Protein AF-A0A521FY68-F1 (afdb_monomer)

Radius of gyration: 23.71 Å; Cα contacts (8 Å, |Δi|>4): 122; chains: 1; bounding box: 58×43×62 Å

Structure (mmCIF, N/CA/C/O backbone):
data_AF-A0A521FY68-F1
#
_entry.id   AF-A0A521FY68-F1
#
loop_
_atom_site.group_PDB
_atom_site.id
_atom_site.type_symbol
_atom_site.label_atom_id
_atom_site.label_alt_id
_atom_site.label_comp_id
_atom_site.label_asym_id
_atom_site.label_entity_id
_atom_site.label_seq_id
_atom_site.pdbx_PDB_ins_code
_atom_site.Cartn_x
_atom_site.Cartn_y
_atom_site.Cartn_z
_atom_site.occupancy
_atom_site.B_iso_or_equiv
_atom_site.auth_seq_id
_atom_site.auth_comp_id
_atom_site.auth_asym_id
_atom_site.auth_atom_id
_atom_site.pdbx_PDB_model_num
ATOM 1 N N . MET A 1 1 ? -9.833 24.407 33.892 1.00 49.03 1 MET A N 1
ATOM 2 C CA . MET A 1 1 ? -9.378 23.006 34.074 1.00 49.03 1 MET A CA 1
ATOM 3 C C . MET A 1 1 ? -9.554 22.110 32.833 1.00 49.03 1 MET A C 1
ATOM 5 O O . MET A 1 1 ? -8.810 21.149 32.720 1.00 49.03 1 MET A O 1
ATOM 9 N N . LYS A 1 2 ? -10.430 22.441 31.860 1.00 51.69 2 LYS A N 1
ATOM 10 C CA . LYS A 1 2 ? -10.545 21.741 30.553 1.00 51.69 2 LYS A CA 1
ATOM 11 C C . LYS A 1 2 ? -9.332 21.910 29.612 1.00 51.69 2 LYS A C 1
ATOM 13 O O . LYS A 1 2 ? -9.092 21.062 28.770 1.00 51.69 2 LYS A O 1
ATOM 18 N N . ILE A 1 3 ? -8.538 22.972 29.765 1.00 47.75 3 ILE A N 1
ATOM 19 C CA . ILE A 1 3 ? -7.373 23.240 28.894 1.00 47.75 3 ILE A CA 1
ATOM 20 C C . ILE A 1 3 ? -6.170 22.344 29.252 1.00 47.75 3 ILE A C 1
ATOM 22 O O . ILE A 1 3 ? -5.464 21.882 28.362 1.00 47.75 3 ILE A O 1
ATOM 26 N N . LEU A 1 4 ? -5.983 21.996 30.534 1.00 41.75 4 LEU A N 1
ATOM 27 C CA . LEU A 1 4 ? -4.925 21.061 30.950 1.00 41.75 4 LEU A CA 1
ATOM 28 C C . LEU A 1 4 ? -5.237 19.601 30.569 1.00 41.75 4 LEU A C 1
ATOM 30 O O . LEU A 1 4 ? -4.317 18.831 30.298 1.00 41.75 4 LEU A O 1
ATOM 34 N N . SER A 1 5 ? -6.518 19.214 30.506 1.00 53.34 5 SER A N 1
ATOM 35 C CA . SER A 1 5 ? -6.921 17.899 29.986 1.00 53.34 5 SER A CA 1
ATOM 36 C C . SER A 1 5 ? -6.844 17.821 28.456 1.00 53.34 5 SER A C 1
ATOM 38 O O . SER A 1 5 ? -6.583 16.741 27.927 1.00 53.34 5 SER A O 1
ATOM 40 N N . LEU A 1 6 ? -6.972 18.951 27.748 1.00 46.88 6 LEU A N 1
ATOM 41 C CA . LEU A 1 6 ? -6.691 19.046 26.311 1.00 46.88 6 LEU A CA 1
ATOM 42 C C . LEU A 1 6 ? -5.185 18.938 26.020 1.00 46.88 6 LEU A C 1
ATOM 44 O O . LEU A 1 6 ? -4.803 18.137 25.176 1.00 46.88 6 LEU A O 1
ATOM 48 N N . LEU A 1 7 ? -4.319 19.591 26.803 1.00 44.06 7 LEU A N 1
ATOM 49 C CA . LEU A 1 7 ? -2.855 19.481 26.664 1.00 44.06 7 LEU A CA 1
ATOM 50 C C . LEU A 1 7 ? -2.298 18.079 26.980 1.00 44.06 7 LEU A C 1
ATOM 52 O O . LEU A 1 7 ? -1.320 17.646 26.374 1.00 44.06 7 LEU A O 1
ATOM 56 N N . ARG A 1 8 ? -2.939 17.302 27.867 1.00 52.91 8 ARG A N 1
ATOM 57 C CA . ARG A 1 8 ? -2.565 15.886 28.072 1.00 52.91 8 ARG A CA 1
ATOM 58 C C . ARG A 1 8 ? -2.947 14.996 26.878 1.00 52.91 8 ARG A C 1
ATOM 60 O O . ARG A 1 8 ? -2.269 14.002 26.624 1.00 52.91 8 ARG A O 1
ATOM 67 N N . LYS A 1 9 ? -3.976 15.386 26.116 1.00 53.97 9 LYS A N 1
ATOM 68 C CA . LYS A 1 9 ? -4.355 14.804 24.815 1.00 53.97 9 LYS A CA 1
ATOM 69 C C . LYS A 1 9 ? -3.361 15.212 23.708 1.00 53.97 9 LYS A C 1
ATOM 71 O O . LYS A 1 9 ? -3.112 14.430 22.789 1.00 53.97 9 LYS A O 1
ATOM 76 N N . GLU A 1 10 ? -2.717 16.378 23.833 1.00 55.66 10 GLU A N 1
ATOM 77 C CA . GLU A 1 10 ? -1.723 16.876 22.868 1.00 55.66 10 GLU A CA 1
ATOM 78 C C . GLU A 1 10 ? -0.402 16.100 22.859 1.00 55.66 10 GLU A C 1
ATOM 80 O O . GLU A 1 10 ? 0.229 16.013 21.813 1.00 55.66 10 GLU A O 1
ATOM 85 N N . GLY A 1 11 ? 0.010 15.451 23.952 1.00 55.66 11 GLY A N 1
ATOM 86 C CA . GLY A 1 11 ? 1.252 14.659 23.967 1.00 55.66 11 GLY A CA 1
ATOM 87 C C . GLY A 1 11 ? 1.218 13.408 23.071 1.00 55.66 11 GLY A C 1
ATOM 88 O O . GLY A 1 11 ? 2.231 13.038 22.479 1.00 55.66 11 GLY A O 1
ATOM 89 N N . LEU A 1 12 ? 0.049 12.768 22.941 1.00 60.41 12 LEU A N 1
ATOM 90 C CA . LEU A 1 12 ? -0.153 11.620 22.046 1.00 60.41 12 LEU A CA 1
ATOM 91 C C . LEU A 1 12 ? -0.482 12.084 20.618 1.00 60.41 12 LEU A C 1
ATOM 93 O O . LEU A 1 12 ? 0.042 11.525 19.655 1.00 60.41 12 LEU A O 1
ATOM 97 N N . SER A 1 13 ? -1.287 13.146 20.495 1.00 68.56 13 SER A N 1
ATOM 98 C CA . SER A 1 13 ? -1.638 13.760 19.210 1.00 68.56 13 SER A CA 1
ATOM 99 C C . SER A 1 13 ? -0.418 14.352 18.495 1.00 68.56 13 SER A C 1
ATOM 101 O O . SER A 1 13 ? -0.251 14.139 17.303 1.00 68.56 13 SER A O 1
ATOM 103 N N . SER A 1 14 ? 0.496 15.015 19.212 1.00 71.50 14 SER A N 1
ATOM 104 C CA . SER A 1 14 ? 1.706 15.623 18.633 1.00 71.50 14 SER A CA 1
ATOM 105 C C . SER A 1 14 ? 2.682 14.587 18.086 1.00 71.50 14 SER A C 1
ATOM 107 O O . SER A 1 14 ? 3.151 14.728 16.964 1.00 71.50 14 SER A O 1
ATOM 109 N N . ARG A 1 15 ? 2.954 13.502 18.821 1.00 77.94 15 ARG A N 1
ATOM 110 C CA . ARG A 1 15 ? 3.816 12.409 18.334 1.00 77.94 15 ARG A CA 1
ATOM 111 C C . ARG A 1 15 ? 3.232 11.732 17.098 1.00 77.94 15 ARG A C 1
ATOM 113 O O . ARG A 1 15 ? 3.966 11.418 16.169 1.00 77.94 15 ARG A O 1
ATOM 120 N N . PHE A 1 16 ? 1.917 11.539 17.073 1.00 76.31 16 PHE A N 1
ATOM 121 C CA . PHE A 1 16 ? 1.225 10.985 15.916 1.00 76.31 16 PHE A CA 1
ATOM 122 C C . PHE A 1 16 ? 1.241 11.938 14.719 1.00 76.31 16 PHE A C 1
ATOM 124 O O . PHE A 1 16 ? 1.565 11.522 13.611 1.00 76.31 16 PHE A O 1
ATOM 131 N N . LEU A 1 17 ? 0.938 13.217 14.949 1.00 80.00 17 LEU A N 1
ATOM 132 C CA . LEU A 1 17 ? 1.005 14.266 13.939 1.00 80.00 17 LEU A CA 1
ATOM 133 C C . LEU A 1 17 ? 2.410 14.322 13.332 1.00 80.00 17 LEU A C 1
ATOM 135 O O . LEU A 1 17 ? 2.538 14.371 12.117 1.00 80.00 17 LEU A O 1
ATOM 139 N N . LEU A 1 18 ? 3.456 14.230 14.159 1.00 84.75 18 LEU A N 1
ATOM 140 C CA . LEU A 1 18 ? 4.840 14.155 13.697 1.00 84.75 18 LEU A CA 1
ATOM 141 C C . LEU A 1 18 ? 5.089 12.921 12.822 1.00 84.75 18 LEU A C 1
ATOM 143 O O . LEU A 1 18 ? 5.688 13.058 11.764 1.00 84.75 18 LEU A O 1
ATOM 147 N N . ILE A 1 19 ? 4.604 11.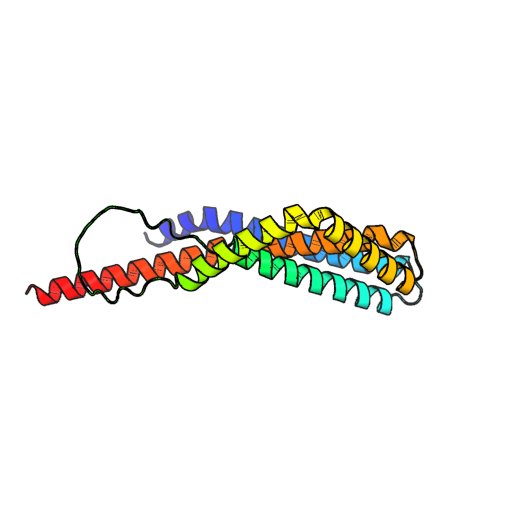736 13.207 1.00 87.12 19 ILE A N 1
ATOM 148 C CA . ILE A 1 19 ? 4.741 10.517 12.388 1.00 87.12 19 ILE A CA 1
ATOM 149 C C . ILE A 1 19 ? 4.011 10.673 11.047 1.00 87.12 19 ILE A C 1
ATOM 151 O O . ILE A 1 19 ? 4.575 10.341 10.007 1.00 87.12 19 ILE A O 1
ATOM 155 N N . LEU A 1 20 ? 2.788 11.207 11.051 1.00 85.50 20 LEU A N 1
ATOM 156 C CA . LEU 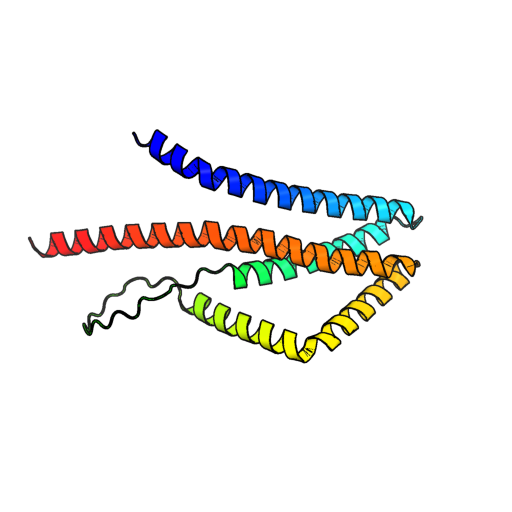A 1 20 ? 2.011 11.445 9.835 1.00 85.50 20 LEU A CA 1
ATOM 157 C C . LEU A 1 20 ? 2.707 12.465 8.924 1.00 85.50 20 LEU A C 1
ATOM 159 O O . LEU A 1 20 ? 2.837 12.227 7.728 1.00 85.50 20 LEU A O 1
ATOM 163 N N . ILE A 1 21 ? 3.214 13.562 9.493 1.00 87.50 21 ILE A N 1
ATOM 164 C CA . ILE A 1 21 ? 4.002 14.566 8.773 1.00 87.50 21 ILE A CA 1
ATOM 165 C C . ILE A 1 21 ? 5.263 13.924 8.183 1.00 87.50 21 ILE A C 1
ATOM 167 O O . ILE A 1 21 ? 5.536 14.123 7.005 1.00 87.50 21 ILE A O 1
ATOM 171 N N . CYS A 1 22 ? 5.997 13.106 8.942 1.00 89.19 22 CYS A N 1
ATOM 172 C CA . CYS A 1 22 ? 7.166 12.382 8.440 1.00 89.19 22 CYS A CA 1
ATOM 173 C C . CYS A 1 22 ? 6.816 11.435 7.281 1.00 89.19 22 CYS A C 1
ATOM 175 O O . CYS A 1 22 ? 7.561 11.380 6.305 1.00 89.19 22 CYS A O 1
ATOM 177 N N . LEU A 1 23 ? 5.685 10.722 7.344 1.00 90.19 23 LEU A N 1
ATOM 178 C CA . LEU A 1 23 ? 5.224 9.855 6.252 1.00 90.19 23 LEU A CA 1
ATOM 179 C C . LEU A 1 23 ? 4.847 10.655 5.002 1.00 90.19 23 LEU A C 1
ATOM 181 O O . LEU A 1 23 ? 5.215 10.270 3.893 1.00 90.19 23 LEU A O 1
ATOM 185 N N . VAL A 1 24 ? 4.169 11.791 5.172 1.00 88.12 24 VAL A N 1
ATOM 186 C CA . VAL A 1 24 ? 3.828 12.697 4.068 1.00 88.12 24 VAL A CA 1
ATOM 187 C C . VAL A 1 24 ? 5.096 13.284 3.444 1.00 88.12 24 VAL A C 1
ATOM 189 O O . VAL A 1 24 ? 5.237 13.271 2.224 1.00 88.12 24 VAL A O 1
ATOM 192 N N . ILE A 1 25 ? 6.061 13.724 4.256 1.00 91.00 25 ILE A N 1
ATOM 193 C CA . ILE A 1 25 ? 7.372 14.191 3.780 1.00 91.00 25 ILE A CA 1
ATOM 194 C C . ILE A 1 25 ? 8.091 13.076 3.013 1.00 91.00 25 ILE A C 1
ATOM 196 O O . ILE A 1 25 ? 8.604 13.326 1.926 1.00 91.00 25 ILE A O 1
ATOM 200 N N . SER A 1 26 ? 8.089 11.842 3.527 1.00 91.50 26 SER A N 1
ATOM 201 C CA . SER A 1 26 ? 8.677 10.690 2.833 1.00 91.50 26 SER A CA 1
ATOM 202 C C . SER A 1 26 ? 8.028 10.455 1.467 1.00 91.50 26 SER A C 1
ATOM 204 O O . SER A 1 26 ? 8.732 10.176 0.502 1.00 91.50 26 SER A O 1
ATOM 206 N N . LEU A 1 27 ? 6.707 10.614 1.359 1.00 91.81 27 LEU A N 1
ATOM 207 C CA . LEU A 1 27 ? 5.977 10.516 0.095 1.00 91.81 27 LEU A CA 1
ATOM 208 C C . LEU A 1 27 ? 6.398 11.613 -0.895 1.00 91.81 27 LEU A C 1
ATOM 210 O O . LEU A 1 27 ? 6.656 11.311 -2.061 1.00 91.81 27 LEU A O 1
ATOM 214 N N . PHE A 1 28 ? 6.547 12.861 -0.441 1.00 91.94 28 PHE A N 1
ATOM 215 C CA . PHE A 1 28 ? 7.076 13.943 -1.281 1.00 91.94 28 PHE A CA 1
ATOM 216 C C . PHE A 1 28 ? 8.513 13.669 -1.739 1.00 91.94 28 PHE A C 1
ATOM 218 O O . PHE A 1 28 ? 8.831 13.887 -2.907 1.00 91.94 28 PHE A O 1
ATOM 225 N N . ILE A 1 29 ? 9.368 13.137 -0.860 1.00 93.50 29 ILE A N 1
ATOM 226 C CA . ILE A 1 29 ? 10.742 12.750 -1.206 1.00 93.50 29 ILE A CA 1
ATOM 227 C C . ILE A 1 29 ? 10.739 11.670 -2.297 1.00 93.50 29 ILE A C 1
ATOM 229 O O . ILE A 1 29 ? 11.472 11.799 -3.275 1.00 93.50 29 ILE A O 1
ATOM 233 N N . CYS A 1 30 ? 9.889 10.646 -2.186 1.00 91.31 30 CYS A N 1
ATOM 234 C CA . CYS A 1 30 ? 9.760 9.608 -3.211 1.00 91.31 30 CYS A CA 1
ATOM 235 C C . CYS A 1 30 ? 9.317 10.179 -4.569 1.00 91.31 30 CYS A C 1
ATOM 237 O O . CYS A 1 30 ? 9.894 9.818 -5.595 1.00 91.31 30 CYS A O 1
ATOM 239 N N . PHE A 1 31 ? 8.358 11.113 -4.594 1.00 90.50 31 PHE A N 1
ATOM 240 C CA . PHE A 1 31 ? 7.972 11.799 -5.834 1.00 90.50 31 PHE A CA 1
ATOM 241 C C . PHE A 1 31 ? 9.104 12.653 -6.417 1.00 90.50 31 PHE A C 1
ATOM 243 O O . PHE A 1 31 ? 9.310 12.641 -7.632 1.00 90.50 31 PHE A O 1
ATOM 250 N N . CYS A 1 32 ? 9.881 13.340 -5.575 1.00 91.56 32 CYS A N 1
ATOM 251 C CA . CYS A 1 32 ? 11.067 14.073 -6.018 1.00 91.56 32 CYS A CA 1
ATOM 252 C C . CYS A 1 32 ? 12.120 13.142 -6.636 1.00 91.56 32 CYS A C 1
ATOM 254 O O . CYS A 1 32 ? 12.689 13.476 -7.672 1.00 91.56 32 CYS A O 1
ATOM 256 N N . ILE A 1 33 ? 12.354 11.962 -6.053 1.00 90.56 33 ILE A N 1
ATOM 257 C CA . ILE A 1 33 ? 13.286 10.965 -6.605 1.00 90.56 33 ILE A CA 1
ATOM 258 C C . ILE A 1 33 ? 12.817 10.492 -7.988 1.00 90.56 33 ILE A C 1
ATOM 260 O O . ILE A 1 33 ? 13.628 10.430 -8.911 1.00 90.56 33 ILE A O 1
ATOM 264 N N . ILE A 1 34 ? 11.517 10.227 -8.166 1.00 89.38 34 ILE A N 1
ATOM 265 C CA . ILE A 1 34 ? 10.940 9.869 -9.474 1.00 89.38 34 ILE A CA 1
ATOM 266 C C . ILE A 1 34 ? 11.146 10.992 -10.497 1.00 89.38 34 ILE A C 1
ATOM 268 O O . ILE A 1 34 ? 11.540 10.724 -11.632 1.00 89.38 34 ILE A O 1
ATOM 272 N N . ALA A 1 35 ? 10.912 12.249 -10.110 1.00 88.50 35 ALA A N 1
ATOM 273 C CA . ALA A 1 35 ? 11.103 13.396 -10.995 1.00 88.50 35 ALA A CA 1
ATOM 274 C C . ALA A 1 35 ? 12.569 13.549 -11.438 1.00 88.50 35 ALA A C 1
ATOM 276 O O . ALA A 1 35 ? 12.840 13.719 -12.627 1.00 88.50 35 ALA A O 1
ATOM 277 N N . LEU A 1 36 ? 13.514 13.421 -10.499 1.00 88.94 36 LEU A N 1
ATOM 278 C CA . LEU A 1 36 ? 14.952 13.458 -10.784 1.00 88.94 36 LEU A CA 1
ATOM 279 C C . LEU A 1 36 ? 15.378 12.310 -11.704 1.00 88.94 36 LEU A C 1
ATOM 281 O O . LEU A 1 36 ? 16.144 12.519 -12.644 1.00 88.94 36 LEU A O 1
ATOM 285 N N . TYR A 1 37 ? 14.857 11.107 -11.464 1.00 87.06 37 TYR A N 1
ATOM 286 C CA . TYR A 1 37 ? 15.134 9.950 -12.305 1.00 87.06 37 TYR A CA 1
ATOM 287 C C . TYR A 1 37 ? 14.621 10.144 -13.735 1.00 87.06 37 TYR A C 1
ATOM 289 O O . TYR A 1 37 ? 15.350 9.900 -14.697 1.00 87.06 37 TYR A O 1
ATOM 297 N N . SER A 1 38 ? 13.396 10.656 -13.873 1.00 86.50 38 SER A N 1
ATOM 298 C CA . SER A 1 38 ? 12.781 10.932 -15.172 1.00 86.50 38 SER A CA 1
ATOM 299 C C . SER A 1 38 ? 13.580 11.941 -16.001 1.00 86.50 38 SER A C 1
ATOM 301 O O . SER A 1 38 ? 13.700 11.798 -17.217 1.00 86.50 38 SER A O 1
ATOM 303 N N . TYR A 1 39 ? 14.164 12.942 -15.339 1.00 86.25 39 TYR A N 1
ATOM 304 C CA . TYR A 1 39 ? 15.045 13.917 -15.980 1.00 86.25 39 TYR A CA 1
ATOM 305 C C . TYR A 1 39 ? 16.388 13.310 -16.421 1.00 86.25 39 TYR A C 1
ATOM 307 O O . TYR A 1 39 ? 16.957 13.730 -17.422 1.00 86.25 39 TYR A O 1
ATOM 315 N N . SER A 1 40 ? 16.892 12.311 -15.691 1.00 84.00 40 SER A N 1
ATOM 316 C CA . SER A 1 40 ? 18.195 11.687 -15.953 1.00 84.00 40 SER A CA 1
ATOM 317 C C . SER A 1 40 ? 18.180 10.708 -17.136 1.00 84.00 40 SER A C 1
ATOM 319 O O . SER A 1 40 ? 19.169 10.589 -17.855 1.00 84.00 40 SER A O 1
ATOM 321 N N . VAL A 1 41 ? 17.075 9.982 -17.342 1.00 78.25 41 VAL A N 1
ATOM 322 C CA . VAL A 1 41 ? 17.057 8.810 -18.240 1.00 78.25 41 VAL A CA 1
ATOM 323 C C . VAL A 1 41 ? 16.706 9.107 -19.695 1.00 78.25 41 VAL A C 1
ATOM 325 O O . VAL A 1 41 ? 17.178 8.389 -20.573 1.00 78.25 41 VAL A O 1
ATOM 328 N N . SER A 1 42 ? 15.876 10.109 -19.994 1.00 66.25 42 SER A N 1
ATOM 329 C CA . SER A 1 42 ? 15.334 10.255 -21.353 1.00 66.25 42 SER A CA 1
ATOM 330 C C . SER A 1 42 ? 15.100 11.703 -21.768 1.00 66.25 42 SER A C 1
ATOM 332 O O . SER A 1 42 ? 14.692 12.531 -20.956 1.00 66.25 42 SER A O 1
ATOM 334 N N . ASN A 1 43 ? 15.249 11.968 -23.074 1.00 70.06 43 ASN A N 1
ATOM 335 C CA . ASN A 1 43 ? 14.796 13.202 -23.731 1.00 70.06 43 ASN A CA 1
ATOM 336 C C . ASN A 1 43 ? 13.264 13.373 -23.654 1.00 70.06 43 ASN A C 1
ATOM 338 O O . ASN A 1 43 ? 12.767 14.494 -23.710 1.00 7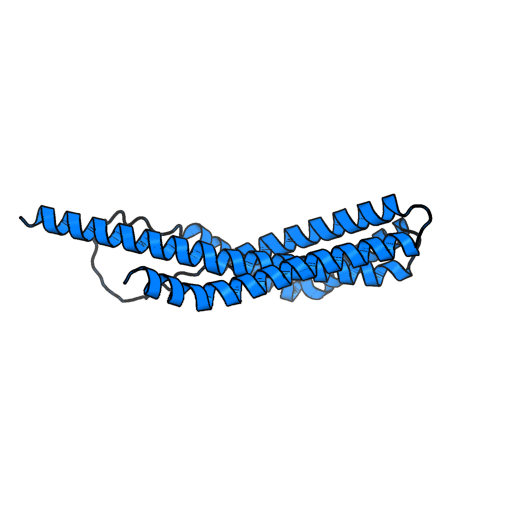0.06 43 ASN A O 1
ATOM 342 N N . ASN A 1 44 ? 12.514 12.277 -23.478 1.00 77.06 44 ASN A N 1
ATOM 343 C CA . ASN A 1 44 ? 11.063 12.278 -23.265 1.00 77.06 44 ASN A CA 1
ATOM 344 C C . ASN A 1 44 ? 10.714 12.258 -21.765 1.00 77.06 44 ASN A C 1
ATOM 346 O O . ASN A 1 44 ? 9.890 11.460 -21.311 1.00 77.06 44 ASN A O 1
ATOM 350 N N . SER A 1 45 ? 11.329 13.149 -20.979 1.00 81.50 45 SER A N 1
ATOM 351 C CA . SER A 1 45 ? 11.218 13.168 -19.509 1.00 81.50 45 SER A CA 1
ATOM 352 C C . SER A 1 45 ? 9.782 13.353 -18.996 1.00 81.50 45 SER A C 1
ATOM 354 O O . SER A 1 45 ? 9.471 12.968 -17.872 1.00 81.50 45 SER A O 1
ATOM 356 N N . CYS A 1 46 ? 8.886 13.934 -19.798 1.00 83.50 46 CYS A N 1
ATOM 357 C CA . CYS A 1 46 ? 7.481 14.110 -19.421 1.00 83.50 46 CYS A CA 1
ATOM 358 C C . CYS A 1 46 ? 6.696 12.788 -19.465 1.00 83.50 46 CYS A C 1
ATOM 360 O O . CYS A 1 46 ? 5.923 12.506 -18.550 1.00 83.50 46 CYS A O 1
ATOM 362 N N . GLY A 1 47 ? 6.938 11.951 -20.482 1.00 85.50 47 GLY A N 1
ATOM 363 C CA . GLY A 1 47 ? 6.264 10.657 -20.628 1.00 85.50 47 GLY A CA 1
ATOM 364 C C . GLY A 1 47 ? 6.669 9.679 -19.529 1.00 85.50 47 GLY A C 1
ATOM 365 O O . GLY A 1 47 ? 5.812 9.121 -18.851 1.00 85.50 47 GLY A O 1
ATOM 366 N N . VAL A 1 48 ? 7.976 9.563 -19.273 1.00 87.38 48 VAL A N 1
ATOM 367 C CA . VAL A 1 48 ? 8.513 8.696 -18.209 1.00 87.38 48 VAL A CA 1
ATOM 368 C C . VAL A 1 48 ? 7.979 9.112 -16.835 1.00 87.38 48 VAL A C 1
ATOM 370 O O . VAL A 1 48 ? 7.571 8.262 -16.042 1.00 87.38 48 VAL A O 1
ATOM 373 N N . PHE A 1 49 ? 7.899 10.420 -16.571 1.00 89.56 49 PHE A N 1
ATOM 374 C CA . PHE A 1 49 ? 7.353 10.937 -15.320 1.00 89.56 49 PHE A CA 1
ATOM 375 C C . PHE A 1 49 ? 5.870 10.588 -15.170 1.00 89.56 49 PHE A C 1
ATOM 377 O O . PHE A 1 49 ? 5.470 10.109 -14.112 1.00 89.56 49 PHE A O 1
ATOM 384 N N . ALA A 1 50 ? 5.065 10.785 -16.219 1.00 90.06 50 ALA A N 1
ATOM 385 C CA . ALA A 1 50 ? 3.640 10.467 -16.196 1.00 90.06 50 ALA A CA 1
ATOM 386 C C . ALA A 1 50 ? 3.393 8.971 -15.940 1.00 90.06 50 ALA A C 1
ATOM 388 O O . ALA A 1 50 ? 2.575 8.626 -15.084 1.00 90.06 50 ALA A O 1
ATOM 389 N N . THR A 1 51 ? 4.145 8.090 -16.607 1.00 90.00 51 THR A N 1
ATOM 390 C CA . THR A 1 51 ? 4.053 6.638 -16.406 1.00 90.00 51 THR A CA 1
ATOM 391 C C . THR A 1 51 ? 4.407 6.254 -14.969 1.00 90.00 51 THR A C 1
ATOM 393 O O . THR A 1 51 ? 3.619 5.587 -14.296 1.00 90.00 51 THR A O 1
ATOM 396 N N . LEU A 1 52 ? 5.545 6.723 -14.444 1.00 91.19 52 LEU A N 1
ATOM 397 C CA . LEU A 1 52 ? 5.961 6.421 -13.069 1.00 91.19 52 LEU A CA 1
ATOM 398 C C . LEU A 1 52 ? 5.005 7.013 -12.027 1.00 91.19 52 LEU A C 1
ATOM 400 O O . LEU A 1 52 ? 4.726 6.368 -11.018 1.00 91.19 52 LEU A O 1
ATOM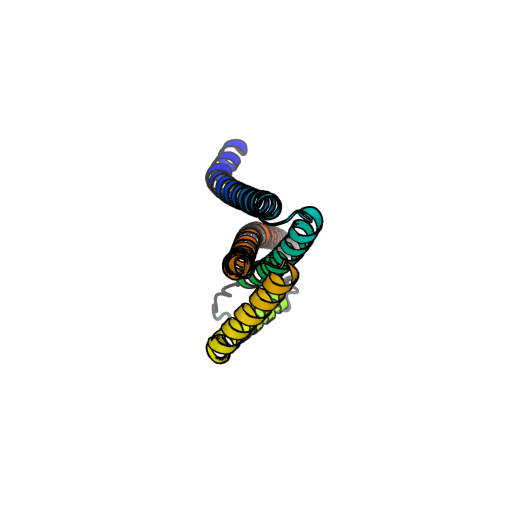 404 N N . PHE A 1 53 ? 4.457 8.203 -12.275 1.00 92.06 53 PHE A N 1
ATOM 405 C CA . PHE A 1 53 ? 3.466 8.831 -11.404 1.00 92.06 53 PHE A CA 1
ATOM 406 C C . PHE A 1 53 ? 2.152 8.038 -11.365 1.00 92.06 53 PHE A C 1
ATOM 408 O O . PHE A 1 53 ? 1.577 7.827 -10.292 1.00 92.06 53 PHE A O 1
ATOM 415 N N . MET A 1 54 ? 1.684 7.547 -12.514 1.00 93.69 54 MET A N 1
ATOM 416 C CA . MET A 1 54 ? 0.482 6.715 -12.602 1.00 93.69 54 MET A CA 1
ATOM 417 C C . MET A 1 54 ? 0.673 5.369 -11.886 1.00 93.69 54 MET A C 1
ATOM 419 O O . MET A 1 54 ? -0.205 4.924 -11.143 1.00 93.69 54 MET A O 1
ATOM 423 N N . VAL A 1 55 ? 1.847 4.749 -12.036 1.00 93.56 55 VAL A N 1
ATOM 424 C CA . VAL A 1 55 ? 2.207 3.505 -11.334 1.00 93.56 55 VAL A CA 1
ATOM 425 C C . VAL A 1 55 ? 2.311 3.734 -9.824 1.00 93.56 55 VAL A C 1
ATOM 427 O O . VAL A 1 55 ? 1.753 2.958 -9.044 1.00 93.56 55 VAL A O 1
ATOM 430 N N . ALA A 1 56 ? 2.969 4.814 -9.397 1.00 94.12 56 ALA A N 1
ATOM 431 C CA . ALA A 1 56 ? 3.116 5.184 -7.991 1.00 94.12 56 ALA A CA 1
ATOM 432 C C . ALA A 1 56 ? 1.762 5.455 -7.322 1.00 94.12 56 ALA A C 1
ATOM 434 O O . ALA A 1 56 ? 1.481 4.914 -6.254 1.00 94.12 56 ALA A O 1
ATOM 435 N N . SER A 1 57 ? 0.891 6.239 -7.963 1.00 93.44 57 SER A N 1
ATOM 436 C CA . SER A 1 57 ? -0.448 6.552 -7.443 1.00 93.44 57 SER A CA 1
ATOM 437 C C . SER A 1 57 ? -1.361 5.325 -7.384 1.00 93.44 57 SER A C 1
ATOM 439 O O . SER A 1 57 ? -2.058 5.135 -6.387 1.00 93.44 57 SER A O 1
ATOM 441 N N . SER A 1 58 ? -1.303 4.443 -8.386 1.00 95.31 58 SER A N 1
ATOM 442 C CA . SER A 1 58 ? -2.039 3.170 -8.373 1.00 95.31 58 SER A CA 1
ATOM 443 C C . SER A 1 58 ? -1.575 2.269 -7.225 1.00 95.31 58 SER A C 1
ATOM 445 O O . SER A 1 58 ? -2.387 1.753 -6.459 1.00 95.31 58 SER A O 1
ATOM 447 N N . SER A 1 59 ? -0.258 2.146 -7.051 1.00 95.88 59 SER A N 1
ATOM 448 C CA . SER A 1 59 ? 0.359 1.372 -5.966 1.00 95.88 59 SER A CA 1
ATOM 449 C C . SER A 1 59 ? 0.003 1.945 -4.588 1.00 95.88 59 SER A C 1
ATOM 451 O O . SER A 1 59 ? -0.332 1.206 -3.662 1.00 95.88 59 SER A O 1
ATOM 453 N N . TYR A 1 60 ? -0.010 3.273 -4.463 1.00 96.25 60 TYR A N 1
ATOM 454 C CA . TYR A 1 60 ? -0.431 3.975 -3.253 1.00 96.25 60 TYR A CA 1
ATOM 455 C C . TYR A 1 60 ? -1.907 3.724 -2.917 1.00 96.25 60 TYR A C 1
ATOM 457 O O . TYR A 1 60 ? -2.245 3.499 -1.755 1.00 96.25 60 TYR A O 1
ATOM 465 N N . ALA A 1 61 ? -2.790 3.701 -3.921 1.00 96.50 61 ALA A N 1
ATOM 466 C CA . ALA A 1 61 ? -4.205 3.393 -3.729 1.00 96.50 61 ALA A CA 1
ATOM 467 C C . ALA A 1 61 ? -4.418 1.962 -3.206 1.00 96.50 61 ALA A C 1
ATOM 469 O O . ALA A 1 61 ? -5.194 1.768 -2.269 1.00 96.50 61 ALA A O 1
ATOM 470 N N . VAL A 1 62 ? -3.682 0.981 -3.742 1.00 95.81 62 VAL A N 1
ATOM 471 C CA . VAL A 1 62 ? -3.681 -0.399 -3.221 1.00 95.81 62 VAL A CA 1
ATOM 472 C C . VAL A 1 62 ? -3.229 -0.420 -1.760 1.00 95.81 62 VAL A C 1
ATOM 474 O O . VAL A 1 62 ? -3.899 -1.015 -0.914 1.00 95.81 62 VAL A O 1
ATOM 477 N N . GLY A 1 63 ? -2.144 0.293 -1.445 1.00 95.50 63 GLY A N 1
ATOM 478 C CA . GLY A 1 63 ? -1.670 0.479 -0.076 1.00 95.50 63 GLY A CA 1
ATOM 479 C C . GLY A 1 63 ? -2.751 1.039 0.850 1.00 95.50 63 GLY A C 1
ATOM 480 O O . GLY A 1 63 ? -2.981 0.479 1.916 1.00 95.50 63 GLY A O 1
ATOM 481 N N . ASN A 1 64 ? -3.468 2.086 0.436 1.00 94.56 64 ASN A N 1
ATOM 482 C CA . ASN A 1 64 ? -4.530 2.698 1.241 1.00 94.56 64 ASN A CA 1
ATOM 483 C C . ASN A 1 64 ? -5.678 1.733 1.538 1.00 94.56 64 ASN A C 1
ATOM 485 O O . ASN A 1 64 ? -6.151 1.690 2.670 1.00 94.56 64 ASN A O 1
ATOM 489 N N . ILE A 1 65 ? -6.115 0.945 0.552 1.00 94.31 65 ILE A N 1
ATOM 490 C CA . ILE A 1 65 ? -7.181 -0.049 0.746 1.00 94.31 65 ILE A CA 1
ATOM 491 C C . ILE A 1 65 ? -6.744 -1.086 1.782 1.00 94.31 65 ILE A C 1
ATOM 493 O O . ILE A 1 65 ? -7.482 -1.368 2.726 1.00 94.31 65 ILE A O 1
ATOM 497 N N . LEU A 1 66 ? -5.524 -1.611 1.653 1.00 93.88 66 LEU A N 1
ATOM 498 C CA . LEU A 1 66 ? -4.973 -2.548 2.629 1.00 93.88 66 LEU A CA 1
ATOM 499 C C . LEU A 1 66 ? -4.844 -1.889 4.010 1.00 93.88 66 LEU A C 1
ATOM 501 O O . LEU A 1 66 ? -5.319 -2.433 5.001 1.00 93.88 66 LEU A O 1
ATOM 505 N N . GLY A 1 67 ? -4.274 -0.688 4.086 1.00 92.06 67 GLY A N 1
ATOM 506 C CA . GLY A 1 67 ? -4.120 0.053 5.337 1.00 92.06 67 GLY A CA 1
ATOM 507 C C . GLY A 1 67 ? -5.458 0.304 6.028 1.00 92.06 67 GLY A C 1
ATOM 508 O O . GLY A 1 67 ? -5.571 0.130 7.239 1.00 92.06 67 GLY A O 1
ATOM 509 N N . PHE A 1 68 ? -6.493 0.635 5.257 1.00 91.25 68 PHE A N 1
ATOM 510 C CA . PHE A 1 68 ? -7.851 0.792 5.757 1.00 91.25 68 PHE A CA 1
ATOM 511 C C . PHE A 1 68 ? -8.380 -0.5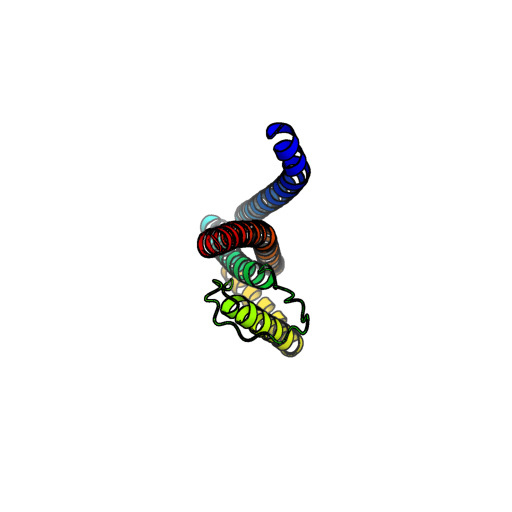09 6.364 1.00 91.25 68 PHE A C 1
ATOM 513 O O . PHE A 1 68 ? -8.790 -0.499 7.521 1.00 91.25 68 PHE A O 1
ATOM 520 N N . LEU A 1 69 ? -8.314 -1.627 5.631 1.00 90.44 69 LEU A N 1
ATOM 521 C CA . LEU A 1 69 ? -8.804 -2.929 6.100 1.00 90.44 69 LEU A CA 1
ATOM 522 C C . LEU A 1 69 ? -8.132 -3.356 7.410 1.00 90.44 69 LEU A C 1
ATOM 524 O O . LEU A 1 69 ? -8.813 -3.665 8.390 1.00 90.44 69 LEU A O 1
ATOM 528 N N . PHE A 1 70 ? -6.800 -3.296 7.454 1.00 88.25 70 PHE A N 1
ATOM 529 C CA . PHE A 1 70 ? -6.020 -3.663 8.639 1.00 88.25 70 PHE A CA 1
ATOM 530 C C . PHE A 1 70 ? -6.158 -2.654 9.790 1.00 88.25 70 PHE A C 1
ATOM 532 O O . PHE A 1 70 ? -5.891 -2.996 10.942 1.00 88.25 70 PHE A O 1
ATOM 539 N N . GLY A 1 71 ? -6.541 -1.411 9.494 1.00 85.44 71 GLY A N 1
ATOM 540 C CA . GLY A 1 71 ? -6.685 -0.337 10.472 1.00 85.44 71 GLY A CA 1
ATOM 541 C C . GLY A 1 71 ? -8.026 -0.327 11.205 1.00 85.44 71 GLY A C 1
ATOM 542 O O . GLY A 1 71 ? -8.136 0.369 12.216 1.00 85.44 71 GLY A O 1
ATOM 543 N N . ILE A 1 72 ? -9.035 -1.064 10.720 1.00 84.50 72 ILE A N 1
ATOM 544 C CA . ILE A 1 72 ? -10.358 -1.119 11.354 1.00 84.50 72 ILE A CA 1
ATOM 545 C C . ILE A 1 72 ? -10.209 -1.680 12.780 1.00 84.50 72 ILE A C 1
ATOM 547 O O . ILE A 1 72 ? -9.686 -2.787 12.955 1.00 84.50 72 ILE A O 1
ATOM 551 N N . PRO A 1 73 ? -10.640 -0.936 13.818 1.00 71.00 73 PRO A N 1
ATOM 552 C CA . PRO A 1 73 ? -10.573 -1.415 15.189 1.00 71.00 73 PRO A CA 1
ATOM 553 C C . PRO A 1 73 ? -11.505 -2.616 15.357 1.00 71.00 73 PRO A C 1
ATOM 555 O O . PRO A 1 73 ? -12.689 -2.533 15.043 1.00 71.00 73 PRO A O 1
ATOM 558 N N . LYS A 1 74 ? -10.963 -3.724 15.868 1.00 70.12 74 LYS A N 1
ATOM 559 C CA . LYS A 1 74 ? -11.752 -4.909 16.204 1.00 70.12 74 LYS A CA 1
ATOM 560 C C . LYS A 1 74 ? -12.327 -4.742 17.600 1.00 70.12 74 LYS A C 1
ATOM 562 O O . LYS A 1 74 ? -11.566 -4.540 18.553 1.00 70.12 74 LYS A O 1
ATOM 567 N N . THR A 1 75 ? -13.646 -4.784 17.732 1.00 62.06 75 THR A N 1
ATOM 568 C CA . THR A 1 75 ? -14.278 -4.795 19.043 1.00 62.06 75 THR A CA 1
ATOM 569 C C . THR A 1 75 ? -14.027 -6.169 19.651 1.00 62.06 75 THR A C 1
ATOM 571 O O . THR A 1 75 ? -14.606 -7.177 19.258 1.00 62.06 75 THR A O 1
ATOM 574 N N . VAL A 1 76 ? -13.113 -6.246 20.624 1.00 49.47 76 VAL A N 1
ATOM 575 C CA . VAL A 1 76 ? -13.040 -7.423 21.493 1.00 49.47 76 VAL A CA 1
ATOM 576 C C . VAL A 1 76 ? -14.296 -7.359 22.345 1.00 49.47 76 VAL A C 1
ATOM 578 O O . VAL A 1 76 ? -14.307 -6.751 23.413 1.00 49.47 76 VAL A O 1
ATOM 581 N N . GLN A 1 77 ? -15.395 -7.893 21.821 1.00 46.44 77 GLN A N 1
ATOM 582 C CA . GLN A 1 77 ? -16.600 -8.101 22.590 1.00 46.44 77 GLN A CA 1
ATOM 583 C C . GLN A 1 77 ? -16.201 -9.053 23.711 1.00 46.44 77 GLN A C 1
ATOM 585 O O . GLN A 1 77 ? -16.037 -10.252 23.489 1.00 46.44 77 GLN A O 1
ATOM 590 N N . SER A 1 78 ? -15.945 -8.496 24.899 1.00 36.19 78 SER A N 1
ATOM 591 C CA . SER A 1 78 ? -15.763 -9.279 26.110 1.00 36.19 78 SER A CA 1
ATOM 592 C C . SER A 1 78 ? -16.960 -10.203 26.195 1.00 36.19 78 SER A C 1
ATOM 594 O O . SER A 1 78 ? -18.094 -9.774 26.407 1.00 36.19 78 SER A O 1
ATOM 596 N N . GLN A 1 79 ? -16.681 -11.478 25.967 1.00 36.12 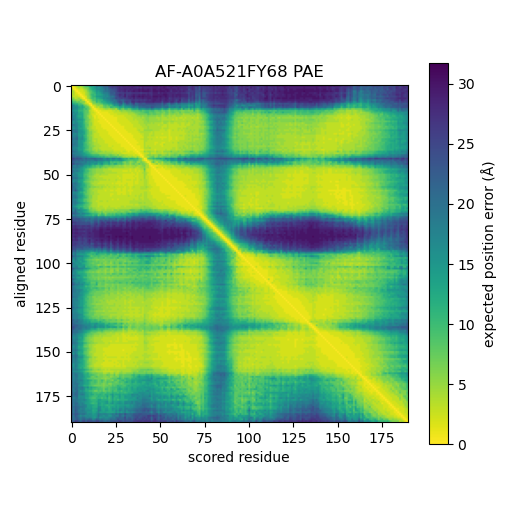79 GLN A N 1
ATOM 597 C CA . GLN A 1 79 ? -17.587 -12.598 26.106 1.00 36.12 79 GLN A CA 1
ATOM 598 C C . GLN A 1 79 ? -17.846 -12.803 27.606 1.00 36.12 79 GLN A C 1
ATOM 600 O O . GLN A 1 79 ? -17.540 -13.832 28.194 1.00 36.12 79 GLN A O 1
ATOM 605 N N . THR A 1 80 ? -18.347 -11.768 28.275 1.00 32.50 80 THR A N 1
ATOM 606 C CA . THR A 1 80 ? -18.938 -11.882 29.597 1.00 32.50 80 THR A CA 1
ATOM 607 C C . THR A 1 80 ? -20.305 -12.492 29.374 1.00 32.50 80 THR A C 1
ATOM 609 O O . THR A 1 80 ? -21.236 -11.828 28.924 1.00 32.50 80 THR A O 1
ATOM 612 N N . ASN A 1 81 ? -20.378 -13.794 29.635 1.00 37.00 81 ASN A N 1
ATOM 613 C CA . ASN A 1 81 ? -21.609 -14.538 29.835 1.00 37.00 81 ASN A CA 1
ATOM 614 C C . ASN A 1 81 ? -22.538 -13.762 30.776 1.00 37.00 81 ASN A C 1
ATOM 616 O O . ASN A 1 81 ? -22.425 -13.872 31.993 1.00 37.00 81 ASN A O 1
ATOM 620 N N . SER A 1 82 ? -23.471 -13.012 30.209 1.00 34.72 82 SER A N 1
ATOM 621 C CA . SER A 1 82 ? -24.636 -12.509 30.920 1.00 34.72 82 SER A CA 1
ATOM 622 C C . SER A 1 82 ? -25.840 -12.808 30.055 1.00 34.72 82 SER A C 1
ATOM 624 O O . SER A 1 82 ? -26.193 -12.066 29.142 1.00 34.72 82 SER A O 1
ATOM 626 N N . ALA A 1 83 ? -26.446 -13.954 30.348 1.00 37.25 83 ALA A N 1
ATOM 627 C CA . ALA A 1 83 ? -27.803 -14.260 29.955 1.00 37.25 83 ALA A CA 1
ATOM 628 C C . ALA A 1 83 ? -28.726 -13.165 30.509 1.00 37.25 83 ALA A C 1
ATOM 630 O O . ALA A 1 83 ? -29.099 -13.180 31.678 1.00 37.25 83 ALA A O 1
ATOM 631 N N . SER A 1 84 ? -29.074 -12.192 29.678 1.00 35.38 84 SER A N 1
ATOM 632 C CA . SER A 1 84 ? -30.263 -11.378 29.884 1.00 35.38 84 SER A CA 1
ATOM 633 C C . SER A 1 84 ? -30.766 -10.924 28.527 1.00 35.38 84 SER A C 1
ATOM 635 O O . SER A 1 84 ? -30.198 -10.054 27.873 1.00 35.38 84 SER A O 1
ATOM 637 N N . ILE A 1 85 ? -31.822 -11.601 28.092 1.00 45.12 85 ILE A N 1
ATOM 638 C CA . ILE A 1 85 ? -32.636 -11.244 26.941 1.00 45.12 85 ILE A CA 1
ATOM 639 C C . ILE A 1 85 ? -33.251 -9.877 27.245 1.00 45.12 85 ILE A C 1
ATOM 641 O O . ILE A 1 85 ? -34.205 -9.792 28.015 1.00 45.12 85 ILE A O 1
ATOM 645 N N . LYS A 1 86 ? -32.724 -8.808 26.649 1.00 35.69 86 LYS A N 1
ATOM 646 C CA . LYS A 1 86 ? -33.470 -7.562 26.479 1.00 35.69 86 LYS A CA 1
ATOM 647 C C . LYS A 1 86 ? -33.215 -7.013 25.087 1.00 35.69 86 LYS A C 1
ATOM 649 O O . LYS A 1 86 ? -32.077 -6.826 24.673 1.00 35.69 86 LYS A O 1
ATOM 654 N N . ASN A 1 87 ? -34.326 -6.816 24.388 1.00 39.31 87 ASN A N 1
ATOM 655 C CA . ASN A 1 87 ? -34.448 -6.228 23.064 1.00 39.31 87 ASN A CA 1
ATOM 656 C C . ASN A 1 87 ? -34.052 -4.746 23.113 1.00 39.31 87 ASN A C 1
ATOM 658 O O . ASN A 1 87 ? -34.915 -3.879 23.025 1.00 39.31 87 ASN A O 1
ATOM 662 N N . ASP A 1 88 ? -32.769 -4.461 23.310 1.00 35.25 88 ASP A N 1
ATOM 663 C CA . ASP A 1 88 ? -32.238 -3.111 23.197 1.00 35.25 88 ASP A CA 1
ATOM 664 C C . ASP A 1 88 ? -31.725 -2.931 21.772 1.00 35.25 88 ASP A C 1
ATOM 666 O O . ASP A 1 88 ? -30.789 -3.596 21.324 1.00 35.25 88 ASP A O 1
ATOM 670 N N . THR A 1 89 ? -32.335 -1.992 21.058 1.00 39.00 89 THR A N 1
ATOM 671 C CA . THR A 1 89 ? -31.807 -1.368 19.844 1.00 39.00 89 THR A CA 1
ATOM 672 C C . THR A 1 89 ? -30.574 -0.527 20.193 1.00 39.00 89 THR A C 1
ATOM 674 O O . THR A 1 89 ? -30.498 0.656 19.874 1.00 39.00 89 THR A O 1
ATOM 677 N N . THR A 1 90 ? -29.606 -1.124 20.896 1.00 42.66 90 THR A N 1
ATOM 678 C CA . THR A 1 90 ? -28.259 -0.592 21.044 1.00 42.66 90 THR A CA 1
ATOM 679 C C . THR A 1 90 ? -27.703 -0.520 19.638 1.00 42.66 90 THR A C 1
ATOM 681 O O . THR A 1 90 ? -27.537 -1.553 18.988 1.00 42.66 90 THR A O 1
ATOM 684 N N . TYR A 1 91 ? -27.487 0.698 19.152 1.00 41.81 91 TYR A N 1
ATOM 685 C CA . TYR A 1 91 ? -26.862 0.970 17.869 1.00 41.81 91 TYR A CA 1
ATOM 686 C C . TYR A 1 91 ? -25.461 0.346 17.896 1.00 41.81 91 TYR A C 1
ATOM 688 O O . TYR A 1 91 ? -24.488 0.953 18.338 1.00 41.81 91 TYR A O 1
ATOM 696 N N . GLN A 1 92 ? -25.378 -0.934 17.531 1.00 48.16 92 GLN A N 1
ATOM 697 C CA . GLN A 1 92 ? -24.125 -1.651 17.421 1.00 48.16 92 GLN A CA 1
ATOM 698 C C . GLN A 1 92 ? -23.338 -0.936 16.333 1.00 48.16 92 GLN A C 1
ATOM 700 O O . GLN A 1 92 ? -23.776 -0.864 15.182 1.00 48.16 92 GLN A O 1
ATOM 705 N N . VAL A 1 93 ? -22.173 -0.405 16.709 1.00 53.56 93 VAL A N 1
ATOM 706 C CA . VAL A 1 93 ? -21.076 -0.119 15.778 1.00 53.56 93 VAL A CA 1
ATOM 707 C C . VAL A 1 93 ? -21.098 -1.193 14.697 1.00 53.56 93 VAL A C 1
ATOM 709 O O . VAL A 1 93 ? -21.173 -2.364 15.048 1.00 53.56 93 VAL A O 1
ATOM 712 N N . ASN A 1 94 ? -21.111 -0.806 13.417 1.00 57.28 94 ASN A N 1
ATOM 713 C CA . ASN A 1 94 ? -21.392 -1.708 12.297 1.00 57.28 94 ASN A CA 1
ATOM 714 C C . ASN A 1 94 ? -20.407 -2.898 12.257 1.00 57.28 94 ASN A C 1
ATOM 716 O O . ASN A 1 94 ? -19.381 -2.858 11.576 1.00 57.28 94 ASN A O 1
ATOM 720 N N . THR A 1 95 ? -20.740 -3.963 12.992 1.00 68.19 95 THR A N 1
ATOM 721 C CA . THR A 1 95 ? -19.947 -5.186 13.163 1.00 68.19 95 THR A CA 1
ATOM 722 C C . THR A 1 95 ? -19.803 -5.929 11.845 1.00 68.19 95 THR A C 1
ATOM 724 O O . THR A 1 95 ? -18.835 -6.659 11.659 1.00 68.19 95 THR A O 1
ATOM 727 N N . SER A 1 96 ? -20.704 -5.687 10.889 1.00 76.31 96 SER A N 1
ATOM 728 C CA . SER A 1 96 ? -20.616 -6.240 9.539 1.00 76.31 96 SER A CA 1
ATOM 729 C C . SER A 1 96 ? -19.302 -5.844 8.866 1.00 76.31 96 SER A C 1
ATOM 731 O O . SER A 1 96 ? -18.635 -6.698 8.293 1.00 76.31 96 SER A O 1
ATOM 733 N N . LEU A 1 97 ? -18.877 -4.577 8.966 1.00 76.62 97 LEU A N 1
ATOM 734 C CA . LEU A 1 97 ? -17.615 -4.129 8.361 1.00 76.62 97 LEU A CA 1
ATOM 735 C C . LEU A 1 97 ? -16.395 -4.721 9.069 1.00 76.62 97 LEU A C 1
ATOM 737 O O . LEU A 1 97 ? -15.413 -5.061 8.412 1.00 76.62 97 LEU A O 1
ATOM 741 N N . GLU A 1 98 ? -16.468 -4.882 10.389 1.00 80.00 98 GLU A N 1
ATOM 742 C CA . GLU A 1 98 ? -15.428 -5.560 11.161 1.00 80.00 98 GLU A CA 1
ATOM 743 C C . GLU A 1 98 ? -15.289 -7.028 10.727 1.00 80.00 98 GLU A C 1
ATOM 745 O O . GLU A 1 98 ? -14.189 -7.478 10.409 1.00 80.00 98 GLU A O 1
ATOM 750 N N . GLN A 1 99 ? -16.406 -7.755 10.648 1.00 81.25 99 GLN A N 1
ATOM 751 C CA . GLN A 1 99 ? -16.447 -9.162 10.247 1.00 81.25 99 GLN A CA 1
ATOM 752 C C . GLN A 1 99 ? -15.966 -9.360 8.811 1.00 81.25 99 GLN A C 1
ATOM 754 O O . GLN A 1 99 ? -15.145 -10.240 8.552 1.00 81.25 99 GLN A O 1
ATOM 759 N N . ILE A 1 100 ? -16.438 -8.522 7.883 1.00 85.38 100 ILE A N 1
ATOM 760 C CA . ILE A 1 100 ? -16.008 -8.553 6.484 1.00 85.38 100 ILE A CA 1
ATOM 761 C C . ILE A 1 100 ? -14.509 -8.242 6.397 1.00 85.38 100 ILE A C 1
ATOM 763 O O . ILE A 1 100 ? -13.795 -8.944 5.689 1.00 85.38 100 ILE A O 1
ATOM 767 N N . SER A 1 101 ? -13.994 -7.255 7.138 1.00 86.50 101 SER A N 1
ATOM 768 C CA . SER A 1 101 ? -12.557 -6.951 7.132 1.00 86.50 101 SER A CA 1
ATOM 769 C C . SER A 1 101 ? -11.712 -8.081 7.729 1.00 86.50 101 SER A C 1
ATOM 771 O O . SER A 1 101 ? -10.648 -8.398 7.199 1.00 86.50 101 SER A O 1
ATOM 773 N N . ASP A 1 102 ? -12.172 -8.739 8.796 1.00 85.12 102 ASP A N 1
ATOM 774 C CA . ASP A 1 102 ? -11.463 -9.874 9.396 1.00 85.12 102 ASP A CA 1
ATOM 775 C C . ASP A 1 102 ? -11.426 -11.088 8.457 1.00 85.12 102 ASP A C 1
ATOM 777 O O . ASP A 1 102 ? -10.365 -11.682 8.247 1.00 85.12 102 ASP A O 1
ATOM 781 N N . TRP A 1 103 ? -12.563 -11.413 7.836 1.00 89.00 103 TRP A N 1
ATOM 782 C CA . TRP A 1 103 ? -12.649 -12.435 6.793 1.00 89.00 103 TRP A CA 1
ATOM 783 C C . TRP A 1 103 ? -11.740 -12.098 5.605 1.00 89.00 103 TRP A C 1
ATOM 785 O O . TRP A 1 103 ? -10.933 -12.935 5.194 1.00 89.00 103 TRP A O 1
ATOM 795 N N . LEU A 1 104 ? -11.817 -10.869 5.090 1.00 85.25 104 LEU A N 1
ATOM 796 C CA . LEU A 1 104 ? -11.045 -10.429 3.933 1.00 85.25 104 LEU A CA 1
ATOM 797 C C . LEU A 1 104 ? -9.544 -10.423 4.234 1.00 85.25 104 LEU A C 1
ATOM 799 O O . LEU A 1 104 ? -8.755 -10.906 3.430 1.00 85.25 104 LEU A O 1
ATOM 803 N N . THR A 1 105 ? -9.139 -9.960 5.416 1.00 89.75 105 THR A N 1
ATOM 804 C CA . THR A 1 105 ? -7.735 -9.966 5.849 1.00 89.75 105 THR A CA 1
ATOM 805 C C . THR A 1 105 ? -7.185 -11.391 5.937 1.00 89.75 105 THR A C 1
ATOM 807 O O . THR A 1 105 ? -6.076 -11.650 5.472 1.00 89.75 105 THR A O 1
ATOM 810 N N . LYS A 1 106 ? -7.963 -12.345 6.465 1.00 90.69 106 LY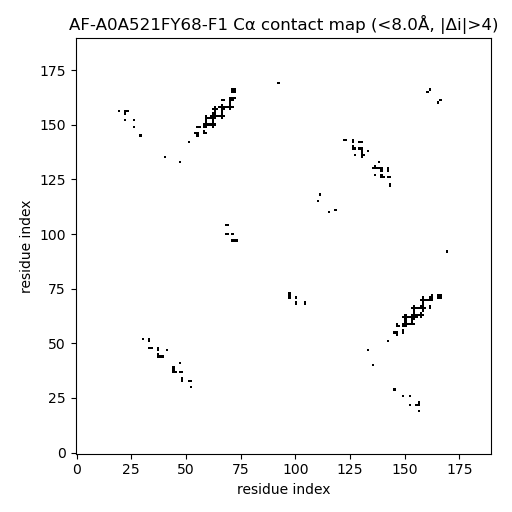S A N 1
ATOM 811 C CA . LYS A 1 106 ? -7.584 -13.769 6.482 1.00 90.69 106 LYS A CA 1
ATOM 812 C C . LYS A 1 106 ? -7.439 -14.338 5.071 1.00 90.69 106 LYS A C 1
ATOM 814 O O . LYS A 1 106 ? -6.479 -15.062 4.822 1.00 90.69 106 LYS A O 1
ATOM 819 N N . MET A 1 107 ? -8.344 -13.988 4.155 1.00 90.75 107 MET A N 1
ATOM 820 C CA . MET A 1 107 ? -8.255 -14.405 2.751 1.00 90.75 107 MET A CA 1
ATOM 821 C C . MET A 1 107 ? -7.034 -13.801 2.051 1.00 90.75 107 MET A C 1
ATOM 823 O O . MET A 1 107 ? -6.340 -14.523 1.345 1.00 90.75 107 MET A O 1
ATOM 827 N N . ILE A 1 108 ? -6.714 -12.525 2.293 1.00 89.69 108 ILE A N 1
ATOM 828 C CA . ILE A 1 108 ? -5.522 -11.865 1.734 1.00 89.69 108 ILE A CA 1
ATOM 829 C C . ILE A 1 108 ? -4.240 -12.529 2.247 1.00 89.69 108 ILE A C 1
ATOM 831 O O . ILE A 1 108 ? -3.355 -12.832 1.453 1.00 89.69 108 ILE A O 1
ATOM 835 N N . ILE A 1 109 ? -4.136 -12.788 3.554 1.00 91.75 109 ILE A N 1
ATOM 836 C CA . ILE A 1 109 ? -2.962 -13.456 4.137 1.00 91.75 109 ILE A CA 1
ATOM 837 C C . ILE A 1 109 ? -2.853 -14.897 3.620 1.00 91.75 109 ILE A C 1
ATOM 839 O O . ILE A 1 109 ? -1.762 -15.338 3.268 1.00 91.75 109 ILE A O 1
ATOM 843 N N . GLY A 1 110 ? -3.975 -15.620 3.539 1.00 91.44 110 GLY A N 1
ATOM 844 C CA . GLY A 1 110 ? -4.022 -16.991 3.032 1.00 91.44 110 GLY A CA 1
ATOM 845 C C . GLY A 1 110 ? -3.610 -17.089 1.564 1.00 91.44 110 GLY A C 1
ATOM 846 O O . GLY A 1 110 ? -2.707 -17.855 1.234 1.00 91.44 110 GLY A O 1
ATOM 847 N N . ALA A 1 111 ? -4.212 -16.272 0.698 1.00 91.31 111 ALA A N 1
ATOM 848 C CA . ALA A 1 111 ? -3.856 -16.201 -0.716 1.00 91.31 111 ALA A CA 1
ATOM 849 C C . ALA A 1 111 ? -2.406 -15.735 -0.902 1.00 91.31 111 ALA A C 1
ATOM 851 O O . ALA A 1 111 ? -1.663 -16.341 -1.664 1.00 91.31 111 ALA A O 1
ATOM 852 N N . GLY A 1 112 ? -1.967 -14.720 -0.152 1.00 88.75 112 GLY A N 1
ATOM 853 C CA . GLY A 1 112 ? -0.599 -14.210 -0.216 1.00 88.75 112 GLY A CA 1
ATOM 854 C C . GLY A 1 112 ? 0.460 -15.240 0.177 1.00 88.75 112 GLY A C 1
ATOM 855 O O . GLY A 1 112 ? 1.556 -15.210 -0.372 1.00 88.75 112 GLY A O 1
ATOM 856 N N . LEU A 1 113 ? 0.150 -16.168 1.088 1.00 91.69 113 LEU A N 1
ATOM 857 C CA . LEU A 1 113 ? 1.089 -17.211 1.507 1.00 91.69 113 LEU A CA 1
ATOM 858 C C . LEU A 1 113 ? 1.232 -18.327 0.462 1.00 91.69 113 LEU A C 1
ATOM 860 O O . LEU A 1 113 ? 2.324 -18.866 0.287 1.00 91.69 113 LEU A O 1
ATOM 864 N N . VAL A 1 114 ? 0.140 -18.665 -0.226 1.00 95.69 114 VAL A N 1
ATOM 865 C CA . VAL A 1 114 ? 0.117 -19.714 -1.257 1.00 95.69 114 VAL A CA 1
ATOM 866 C C . VAL A 1 114 ? 0.666 -19.193 -2.588 1.00 95.69 114 VAL A C 1
ATOM 868 O O . VAL A 1 114 ? 1.502 -19.848 -3.203 1.00 95.69 114 VAL A O 1
ATOM 871 N N . GLU A 1 115 ? 0.272 -17.983 -2.983 1.00 94.12 115 GLU A N 1
ATOM 872 C CA . GLU A 1 115 ? 0.556 -17.382 -4.296 1.00 94.12 115 GLU A CA 1
ATOM 873 C C . GLU A 1 115 ? 1.769 -16.430 -4.274 1.00 94.12 115 GLU A C 1
ATOM 875 O O . GLU A 1 115 ? 1.975 -15.645 -5.199 1.00 94.12 115 GLU A O 1
ATOM 880 N N . LEU A 1 116 ? 2.600 -16.457 -3.222 1.00 92.44 116 LEU A N 1
ATOM 881 C CA . LEU A 1 116 ? 3.689 -15.481 -3.051 1.00 92.44 116 LEU A CA 1
ATOM 882 C C . LEU A 1 116 ? 4.638 -15.435 -4.258 1.00 92.44 116 LEU A C 1
ATOM 884 O O . LEU A 1 116 ? 5.079 -14.364 -4.673 1.00 92.44 116 LEU A O 1
ATOM 888 N N . LYS A 1 117 ? 4.956 -16.603 -4.823 1.00 92.88 117 LYS A N 1
ATOM 889 C CA . LYS A 1 117 ? 5.860 -16.715 -5.975 1.00 92.88 117 LYS A CA 1
ATOM 890 C C . LYS A 1 117 ? 5.251 -16.100 -7.231 1.00 92.88 117 LYS A C 1
ATOM 892 O O . LYS A 1 117 ? 5.960 -15.431 -7.979 1.00 92.88 117 LYS A O 1
ATOM 897 N N . ASP A 1 118 ? 3.956 -16.296 -7.438 1.00 94.25 118 ASP A N 1
ATOM 898 C CA . ASP A 1 118 ? 3.245 -15.748 -8.586 1.00 94.25 118 ASP A CA 1
ATOM 899 C C . ASP A 1 118 ? 3.093 -14.230 -8.467 1.00 94.25 118 ASP A C 1
ATOM 901 O O . ASP A 1 118 ? 3.297 -13.525 -9.452 1.00 94.25 118 ASP A O 1
ATOM 905 N N . ILE A 1 119 ? 2.888 -13.703 -7.253 1.00 91.44 119 ILE A N 1
ATOM 906 C CA . ILE A 1 119 ? 2.913 -12.254 -6.990 1.00 91.44 119 ILE A CA 1
ATOM 907 C C . ILE A 1 119 ? 4.271 -11.650 -7.379 1.00 91.44 119 ILE A C 1
ATOM 909 O O . ILE A 1 119 ? 4.310 -10.634 -8.076 1.00 91.44 119 ILE A O 1
ATOM 913 N N . VAL A 1 120 ? 5.383 -12.274 -6.969 1.00 93.25 120 VAL A N 1
ATOM 914 C CA . VAL A 1 120 ? 6.735 -11.799 -7.323 1.00 93.25 120 VAL A CA 1
ATOM 915 C C . VAL A 1 120 ? 6.951 -11.850 -8.836 1.00 93.25 120 VAL A C 1
ATOM 917 O O . VAL A 1 120 ? 7.390 -10.862 -9.419 1.00 93.25 120 VAL A O 1
ATOM 920 N N . ARG A 1 121 ? 6.569 -12.948 -9.496 1.00 94.56 121 ARG A N 1
ATOM 921 C CA . ARG A 1 121 ? 6.702 -13.093 -10.953 1.00 94.56 121 ARG A CA 1
ATOM 922 C C . ARG A 1 121 ? 5.866 -12.063 -11.720 1.00 94.56 121 ARG A C 1
ATOM 924 O O . ARG A 1 121 ? 6.331 -11.504 -12.709 1.00 94.56 121 ARG A O 1
ATOM 931 N N . VAL A 1 122 ? 4.635 -11.796 -11.285 1.00 93.44 122 VAL A N 1
ATOM 932 C CA . VAL A 1 122 ? 3.782 -10.764 -11.892 1.00 93.44 122 VAL A CA 1
ATOM 933 C C . VAL A 1 122 ? 4.413 -9.382 -11.723 1.00 93.44 122 VAL A C 1
ATOM 935 O O . VAL A 1 122 ? 4.433 -8.602 -12.674 1.00 93.44 122 VAL A O 1
ATOM 938 N N . LEU A 1 123 ? 4.982 -9.090 -10.551 1.00 94.19 123 LEU A N 1
ATOM 939 C CA . LEU A 1 123 ? 5.672 -7.829 -10.289 1.00 94.19 123 LEU A CA 1
ATOM 940 C C . LEU A 1 123 ? 6.920 -7.653 -11.175 1.00 94.19 123 LEU A C 1
ATOM 942 O O . LEU A 1 123 ? 7.130 -6.577 -11.742 1.00 94.19 123 LEU A O 1
ATOM 946 N N . GLU A 1 124 ? 7.720 -8.707 -11.345 1.00 93.94 124 GLU A N 1
ATOM 947 C CA . GLU A 1 124 ? 8.867 -8.724 -12.261 1.00 93.94 124 GLU A CA 1
ATOM 948 C C . GLU A 1 124 ? 8.433 -8.490 -13.712 1.00 93.94 124 GLU A C 1
ATOM 950 O O . GLU A 1 124 ? 9.010 -7.646 -14.393 1.00 93.94 124 GLU A O 1
ATOM 955 N N . ASN A 1 125 ? 7.368 -9.154 -14.167 1.00 93.94 125 ASN A N 1
ATOM 956 C CA . ASN A 1 125 ? 6.862 -9.002 -15.531 1.00 93.94 125 ASN A CA 1
ATOM 957 C C . ASN A 1 125 ? 6.316 -7.592 -15.800 1.00 93.94 125 ASN A C 1
ATOM 959 O O . ASN A 1 125 ? 6.621 -6.995 -16.830 1.00 93.94 125 ASN A O 1
ATOM 963 N N . ILE A 1 126 ? 5.521 -7.036 -14.879 1.00 93.69 126 ILE A N 1
ATOM 964 C CA . ILE A 1 126 ? 4.968 -5.681 -15.023 1.00 93.69 126 ILE A CA 1
ATOM 965 C C . ILE A 1 126 ? 6.098 -4.650 -15.048 1.00 93.69 126 ILE A C 1
ATOM 967 O O . ILE A 1 126 ? 6.115 -3.773 -15.910 1.00 93.69 126 ILE A O 1
ATOM 971 N N . SER A 1 127 ? 7.060 -4.764 -14.131 1.00 93.38 127 SER A N 1
ATOM 972 C CA . SER A 1 127 ? 8.192 -3.837 -14.075 1.00 93.38 127 SER A CA 1
ATOM 973 C C . SER A 1 127 ? 9.103 -3.941 -15.297 1.00 93.38 127 SER A C 1
ATOM 975 O O . SER A 1 127 ? 9.545 -2.906 -15.790 1.00 93.38 127 SER A O 1
ATOM 977 N N . ALA A 1 128 ? 9.336 -5.147 -15.825 1.00 92.94 128 ALA A N 1
ATOM 978 C CA . ALA A 1 128 ? 10.080 -5.347 -17.065 1.00 92.94 128 ALA A CA 1
ATOM 979 C C . ALA A 1 128 ? 9.361 -4.704 -18.260 1.00 92.94 128 ALA A C 1
ATOM 981 O O . ALA A 1 128 ? 9.978 -3.961 -19.017 1.00 92.94 128 ALA A O 1
ATOM 982 N N . ASN A 1 129 ? 8.045 -4.901 -18.387 1.00 92.56 129 ASN A N 1
ATOM 983 C CA . ASN A 1 129 ? 7.255 -4.299 -19.465 1.00 92.56 129 ASN A CA 1
ATOM 984 C C . ASN A 1 129 ? 7.296 -2.763 -19.426 1.00 92.56 129 ASN A C 1
ATOM 986 O O . ASN A 1 129 ? 7.455 -2.125 -20.462 1.00 92.56 129 ASN A O 1
ATOM 990 N N . ILE A 1 130 ? 7.201 -2.167 -18.233 1.00 91.25 130 ILE A N 1
ATOM 991 C CA . ILE A 1 130 ? 7.302 -0.710 -18.065 1.00 91.25 130 ILE A CA 1
ATOM 992 C C . ILE A 1 130 ? 8.731 -0.223 -18.362 1.00 91.25 130 ILE A C 1
ATOM 994 O O . ILE A 1 130 ? 8.907 0.823 -18.979 1.00 91.25 130 ILE A O 1
ATOM 998 N N . ALA A 1 131 ? 9.763 -0.969 -17.956 1.00 90.44 131 ALA A N 1
ATOM 999 C CA . ALA A 1 131 ? 11.155 -0.618 -18.244 1.00 90.44 131 ALA A CA 1
ATOM 1000 C C . ALA A 1 131 ? 11.461 -0.638 -19.753 1.00 90.44 131 ALA A C 1
ATOM 1002 O O . ALA A 1 131 ? 12.183 0.234 -20.244 1.00 90.44 131 ALA A O 1
ATOM 1003 N N . LEU A 1 132 ? 10.874 -1.593 -20.484 1.00 89.19 132 LEU A N 1
ATOM 1004 C CA . LEU A 1 132 ? 10.946 -1.665 -21.944 1.00 89.19 132 LEU A CA 1
ATOM 1005 C C . LEU A 1 132 ? 10.255 -0.467 -22.608 1.00 89.19 132 LEU A C 1
ATOM 1007 O O . LEU A 1 132 ? 10.827 0.115 -23.525 1.00 89.19 132 LEU A O 1
ATOM 1011 N N . ASP A 1 133 ? 9.081 -0.057 -22.118 1.00 86.38 133 ASP A N 1
ATOM 1012 C CA . ASP A 1 133 ? 8.353 1.120 -22.622 1.00 86.38 133 ASP A CA 1
ATOM 1013 C C . ASP A 1 133 ? 9.126 2.432 -22.387 1.00 86.38 133 ASP A C 1
ATOM 1015 O O . ASP A 1 133 ? 9.182 3.311 -23.246 1.00 86.38 133 ASP A O 1
ATOM 1019 N N . ILE A 1 134 ? 9.817 2.536 -21.248 1.00 84.94 134 ILE A N 1
ATOM 1020 C CA . ILE A 1 134 ? 10.719 3.657 -20.934 1.00 84.94 134 ILE A CA 1
ATOM 1021 C C . ILE A 1 134 ? 11.987 3.636 -21.813 1.00 84.94 134 ILE A C 1
ATOM 1023 O O . ILE A 1 134 ? 12.644 4.667 -21.975 1.00 84.94 134 ILE A O 1
ATOM 1027 N N . GLY A 1 135 ? 12.333 2.487 -22.401 1.00 81.81 135 GLY A N 1
ATOM 1028 C CA . GLY A 1 135 ? 13.529 2.305 -23.224 1.00 81.81 135 GLY A CA 1
ATOM 1029 C C . GLY A 1 135 ? 14.823 2.160 -22.418 1.00 81.81 135 GLY A C 1
ATOM 1030 O O . GLY A 1 135 ? 15.906 2.385 -22.954 1.00 81.81 135 GLY A O 1
ATOM 1031 N N . ASN A 1 136 ? 14.732 1.810 -21.130 1.00 81.62 136 ASN A N 1
ATOM 1032 C CA . ASN A 1 136 ? 15.895 1.601 -20.270 1.00 81.62 136 ASN A CA 1
ATOM 1033 C C . ASN A 1 136 ? 15.663 0.419 -19.318 1.00 81.62 136 ASN A C 1
ATOM 1035 O O . ASN A 1 136 ? 14.936 0.537 -18.331 1.00 81.62 136 ASN A O 1
ATOM 1039 N N . GLU A 1 137 ? 16.342 -0.699 -19.575 1.00 76.94 137 GLU A N 1
ATOM 1040 C CA . GLU A 1 137 ? 16.246 -1.927 -18.772 1.00 76.94 137 GLU A CA 1
ATOM 1041 C C . GLU A 1 137 ? 16.692 -1.729 -17.313 1.00 76.94 137 GLU A C 1
ATOM 1043 O O . GLU A 1 137 ? 16.143 -2.348 -16.403 1.00 76.94 137 GLU A O 1
ATOM 1048 N N . GLN A 1 138 ? 17.614 -0.794 -17.046 1.00 80.69 138 GLN A N 1
ATOM 1049 C CA . GLN A 1 138 ? 18.059 -0.486 -15.679 1.00 80.69 138 GLN A CA 1
ATOM 1050 C C . GLN A 1 138 ? 16.955 0.176 -14.833 1.00 80.69 138 GLN A C 1
ATOM 1052 O O . GLN A 1 138 ? 17.071 0.242 -13.607 1.00 80.69 138 GLN A O 1
ATOM 1057 N N . SER A 1 139 ? 15.863 0.634 -15.461 1.00 85.94 139 SER A N 1
ATOM 1058 C CA . SER A 1 139 ? 14.704 1.218 -14.772 1.00 85.94 139 SER A CA 1
ATOM 1059 C C . SER A 1 139 ? 13.900 0.196 -13.981 1.00 85.94 139 SER A C 1
ATOM 1061 O O . SER A 1 139 ? 13.181 0.585 -13.058 1.00 85.94 139 SER A O 1
ATOM 1063 N N . GLN A 1 140 ? 14.017 -1.098 -14.301 1.00 90.38 140 GLN A N 1
ATOM 1064 C CA . GLN A 1 140 ? 13.202 -2.147 -13.689 1.00 90.38 140 GLN A CA 1
ATOM 1065 C C . GLN A 1 140 ? 13.311 -2.133 -12.157 1.00 90.38 140 GLN A C 1
ATOM 1067 O O . GLN A 1 140 ? 12.295 -2.109 -11.461 1.00 90.38 140 GLN A O 1
ATOM 1072 N N . SER A 1 141 ? 14.531 -2.044 -11.623 1.00 90.06 141 SER A N 1
ATOM 1073 C CA . SER A 1 141 ? 14.781 -1.996 -10.177 1.00 90.06 141 SER A CA 1
ATOM 1074 C C . SER A 1 141 ? 14.103 -0.802 -9.498 1.00 90.06 141 SER A C 1
ATOM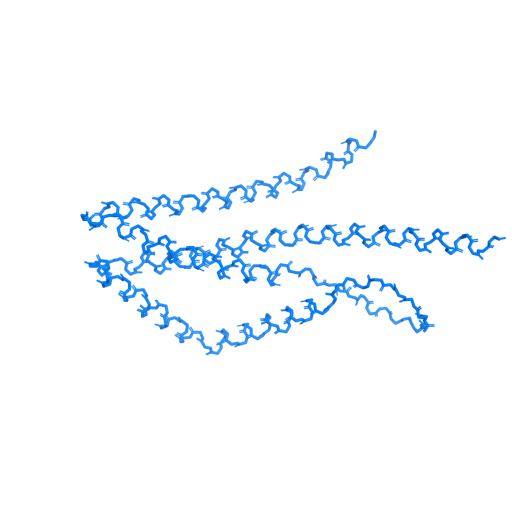 1076 O O . SER A 1 141 ? 13.560 -0.935 -8.402 1.00 90.06 141 SER A O 1
ATOM 1078 N N . ILE A 1 142 ? 14.093 0.362 -10.153 1.00 89.69 142 ILE A N 1
ATOM 1079 C CA . ILE A 1 142 ? 13.479 1.590 -9.627 1.00 89.69 142 ILE A CA 1
ATOM 1080 C C . ILE A 1 142 ? 11.953 1.507 -9.679 1.00 89.69 142 ILE A C 1
ATOM 1082 O O . ILE A 1 142 ? 11.286 1.984 -8.759 1.00 89.69 142 ILE A O 1
ATOM 1086 N N . ILE A 1 143 ? 11.391 0.868 -10.707 1.00 92.69 143 ILE A N 1
ATOM 1087 C CA . ILE A 1 143 ? 9.947 0.637 -10.826 1.00 92.69 143 ILE A CA 1
ATOM 1088 C C . ILE A 1 143 ? 9.476 -0.309 -9.718 1.00 92.69 143 ILE A C 1
ATOM 1090 O O . ILE A 1 143 ? 8.529 0.021 -9.006 1.00 92.69 143 ILE A O 1
ATOM 1094 N N . ILE A 1 144 ? 10.169 -1.436 -9.511 1.00 94.31 144 ILE A N 1
ATOM 1095 C CA . ILE A 1 144 ? 9.865 -2.384 -8.425 1.00 94.31 144 ILE A CA 1
ATOM 1096 C C . ILE A 1 144 ? 9.955 -1.683 -7.066 1.00 94.31 144 ILE A C 1
ATOM 1098 O O . ILE A 1 144 ? 9.017 -1.753 -6.269 1.00 94.31 144 ILE A O 1
ATOM 1102 N N . ALA A 1 145 ? 11.061 -0.975 -6.810 1.00 92.38 145 ALA A N 1
ATOM 1103 C CA . ALA A 1 145 ? 11.260 -0.250 -5.560 1.00 92.38 145 ALA A CA 1
ATOM 1104 C C . ALA A 1 145 ? 10.156 0.792 -5.330 1.00 92.38 145 ALA A C 1
ATOM 1106 O O . ALA A 1 145 ? 9.649 0.908 -4.215 1.00 92.38 145 ALA A O 1
ATOM 1107 N N . SER A 1 146 ? 9.746 1.504 -6.383 1.00 92.38 146 SER A N 1
ATOM 1108 C CA . SER A 1 146 ? 8.660 2.483 -6.319 1.00 92.38 146 SER A CA 1
ATOM 1109 C C . SER A 1 146 ? 7.332 1.806 -5.972 1.00 92.38 146 SER A C 1
ATOM 1111 O O . SER A 1 146 ? 6.699 2.209 -5.001 1.00 92.38 146 SER A O 1
ATOM 1113 N N . ILE A 1 147 ? 6.933 0.741 -6.678 1.00 95.38 147 ILE A N 1
ATOM 1114 C CA . ILE A 1 147 ? 5.680 0.011 -6.400 1.00 95.38 147 ILE A CA 1
ATOM 1115 C C . ILE A 1 147 ? 5.620 -0.417 -4.929 1.00 95.38 147 ILE A C 1
ATOM 1117 O O . ILE A 1 147 ? 4.658 -0.103 -4.225 1.00 95.38 147 ILE A O 1
ATOM 1121 N N . ILE A 1 148 ? 6.678 -1.070 -4.442 1.00 95.19 148 ILE A N 1
ATOM 1122 C CA . ILE A 1 148 ? 6.753 -1.553 -3.059 1.00 95.19 148 ILE A CA 1
ATOM 1123 C C . ILE A 1 148 ? 6.699 -0.379 -2.074 1.00 95.19 148 ILE A C 1
ATOM 1125 O O . ILE A 1 148 ? 5.924 -0.407 -1.118 1.00 95.19 148 ILE A O 1
ATOM 1129 N N . CYS A 1 149 ? 7.486 0.672 -2.309 1.00 94.38 149 CYS A N 1
ATOM 1130 C CA . CYS A 1 149 ? 7.550 1.828 -1.421 1.00 94.38 149 CYS A CA 1
ATOM 1131 C C . CYS A 1 149 ? 6.198 2.550 -1.318 1.00 94.38 149 CYS A C 1
ATOM 1133 O O . CYS A 1 149 ? 5.744 2.837 -0.211 1.00 94.38 149 CYS A O 1
ATOM 1135 N N . PHE A 1 150 ? 5.511 2.781 -2.441 1.00 95.25 150 PHE A N 1
ATOM 1136 C CA . PHE A 1 150 ? 4.210 3.453 -2.450 1.00 95.25 150 PHE A CA 1
ATOM 1137 C C . PHE A 1 150 ? 3.096 2.600 -1.829 1.00 95.25 150 PHE A C 1
ATOM 1139 O O . PHE A 1 150 ? 2.262 3.157 -1.113 1.00 95.25 150 PHE A O 1
ATOM 1146 N N . ILE A 1 151 ? 3.106 1.271 -2.011 1.00 96.69 151 ILE A N 1
ATOM 1147 C CA . ILE A 1 151 ? 2.189 0.366 -1.291 1.00 96.69 151 ILE A CA 1
ATOM 1148 C C . ILE A 1 151 ? 2.401 0.496 0.220 1.00 96.69 151 ILE A C 1
ATOM 1150 O O . ILE A 1 151 ? 1.437 0.670 0.964 1.00 96.69 151 ILE A O 1
ATOM 1154 N N . ILE A 1 152 ? 3.655 0.449 0.680 1.00 95.75 152 ILE A N 1
ATOM 1155 C CA . ILE A 1 152 ? 3.993 0.536 2.106 1.00 95.75 152 ILE A CA 1
ATOM 1156 C C . ILE A 1 152 ? 3.593 1.902 2.681 1.00 95.75 152 ILE A C 1
ATOM 1158 O O . ILE A 1 152 ? 2.965 1.963 3.738 1.00 95.75 152 ILE A O 1
ATOM 1162 N N . LEU A 1 153 ? 3.912 2.999 1.990 1.00 94.50 153 LEU A N 1
ATOM 1163 C CA . LEU A 1 153 ? 3.555 4.348 2.435 1.00 94.50 153 LEU A CA 1
ATOM 1164 C C . LEU A 1 153 ? 2.035 4.532 2.518 1.00 94.50 153 LEU A C 1
ATOM 1166 O O . LEU A 1 153 ? 1.547 5.005 3.543 1.00 94.50 153 LEU A O 1
ATOM 1170 N N . GLY A 1 154 ? 1.283 4.114 1.494 1.00 94.06 154 GLY A N 1
ATOM 1171 C CA . GLY A 1 154 ? -0.184 4.181 1.510 1.00 94.06 154 GLY A CA 1
ATOM 1172 C C . GLY A 1 154 ? -0.793 3.324 2.614 1.00 94.06 154 GLY A C 1
ATOM 1173 O O . GLY A 1 154 ? -1.682 3.773 3.346 1.00 94.06 154 GLY A O 1
ATOM 1174 N N . PHE A 1 155 ? -0.240 2.124 2.813 1.00 95.56 155 PHE A N 1
ATOM 1175 C CA . PHE A 1 155 ? -0.625 1.251 3.913 1.00 95.56 155 PHE A CA 1
ATOM 1176 C C . PHE A 1 155 ? -0.467 1.957 5.255 1.00 95.56 155 PHE A C 1
ATOM 1178 O O . PHE A 1 155 ? -1.442 2.065 5.991 1.00 95.56 155 PHE A O 1
ATOM 1185 N N . PHE A 1 156 ? 0.716 2.490 5.568 1.00 93.88 156 PHE A N 1
ATOM 1186 C CA . PHE A 1 156 ? 0.961 3.119 6.866 1.00 93.88 156 PHE A CA 1
ATOM 1187 C C . PHE A 1 156 ? 0.150 4.398 7.074 1.00 93.88 156 PHE A C 1
ATOM 1189 O O . PHE A 1 156 ? -0.408 4.577 8.157 1.00 93.88 156 PHE A O 1
ATOM 1196 N N . VAL A 1 157 ? 0.048 5.266 6.061 1.00 91.75 157 VAL A N 1
ATOM 1197 C CA . VAL A 1 157 ? -0.724 6.515 6.159 1.00 91.75 157 VAL A CA 1
ATOM 1198 C C . VAL A 1 157 ? -2.185 6.215 6.481 1.00 91.75 157 VAL A C 1
ATOM 1200 O O . VAL A 1 157 ? -2.734 6.786 7.429 1.00 91.75 157 VAL A O 1
ATOM 1203 N N . THR A 1 158 ? -2.808 5.291 5.749 1.00 92.12 158 THR A N 1
ATOM 1204 C CA . THR A 1 158 ? -4.225 4.977 5.958 1.00 92.12 158 THR A CA 1
ATOM 1205 C C . THR A 1 158 ? -4.440 4.112 7.197 1.00 92.12 158 THR A C 1
ATOM 1207 O O . THR A 1 158 ? -5.351 4.391 7.965 1.00 92.12 158 THR A O 1
ATOM 1210 N N . TYR A 1 159 ? -3.577 3.133 7.475 1.00 90.94 159 TYR A N 1
ATOM 1211 C CA . TYR A 1 159 ? -3.649 2.308 8.688 1.00 90.94 159 TYR A CA 1
ATOM 1212 C C . TYR A 1 159 ? -3.609 3.148 9.964 1.00 90.94 159 TYR A C 1
ATOM 1214 O O . TYR A 1 159 ? -4.459 2.995 10.844 1.00 90.94 159 TYR A O 1
ATOM 1222 N N . LEU A 1 160 ? -2.642 4.064 10.058 1.00 88.56 160 LEU A N 1
ATOM 1223 C CA . LEU A 1 160 ? -2.498 4.947 11.211 1.00 88.56 160 LEU A CA 1
ATOM 1224 C C . LEU A 1 160 ? -3.689 5.903 11.329 1.00 88.56 160 LEU A C 1
ATOM 1226 O O . LEU A 1 160 ? -4.216 6.090 12.426 1.00 88.56 160 LEU A O 1
ATOM 1230 N N . SER A 1 161 ? -4.140 6.462 10.203 1.00 85.44 161 SER A N 1
ATOM 1231 C CA . SER A 1 161 ? -5.315 7.337 10.150 1.00 85.44 161 SER A CA 1
ATOM 1232 C C . SER A 1 161 ? -6.586 6.616 10.604 1.00 85.44 161 SER A C 1
ATOM 1234 O O . SER A 1 161 ? -7.248 7.081 11.529 1.00 85.44 161 SER A O 1
ATOM 1236 N N . THR A 1 162 ? -6.903 5.457 10.024 1.00 84.75 162 THR A N 1
ATOM 1237 C CA . THR A 1 162 ? -8.082 4.645 10.362 1.00 84.75 162 THR A CA 1
ATOM 1238 C C . THR A 1 162 ? -8.046 4.232 11.827 1.00 84.75 162 THR A C 1
ATOM 1240 O O . THR A 1 162 ? -8.999 4.483 12.565 1.00 84.75 162 THR A O 1
ATOM 1243 N N . ARG A 1 163 ? -6.922 3.680 12.291 1.00 81.81 163 ARG A N 1
ATOM 1244 C CA . ARG A 1 163 ? -6.807 3.183 13.663 1.00 81.81 163 ARG A CA 1
ATOM 1245 C C . ARG A 1 163 ? -6.938 4.286 14.711 1.00 81.81 163 ARG A C 1
ATOM 1247 O O . ARG A 1 163 ? -7.372 3.996 15.819 1.00 81.81 163 ARG A O 1
ATOM 1254 N N . LEU A 1 164 ? -6.579 5.531 14.397 1.00 74.75 164 LEU A N 1
ATOM 1255 C CA . LEU A 1 164 ? -6.697 6.642 15.340 1.00 74.75 164 LEU A CA 1
ATOM 1256 C C . LEU A 1 164 ? -8.041 7.369 15.229 1.00 74.75 164 LEU A C 1
ATOM 1258 O O . LEU A 1 164 ? -8.707 7.574 16.242 1.00 74.75 164 LEU A O 1
ATOM 1262 N N . TYR A 1 165 ? -8.433 7.791 14.026 1.00 75.00 165 TYR A N 1
ATOM 1263 C CA . TYR A 1 165 ? -9.632 8.608 13.839 1.00 75.00 165 TYR A CA 1
ATOM 1264 C C . TYR A 1 165 ? -10.902 7.797 14.060 1.00 75.00 165 TYR A C 1
ATOM 1266 O O . TYR A 1 165 ? -11.760 8.223 14.830 1.00 75.00 165 TYR A O 1
ATOM 1274 N N . ILE A 1 166 ? -11.009 6.617 13.443 1.00 73.75 166 ILE A N 1
ATOM 1275 C CA . ILE A 1 166 ? -12.224 5.802 13.543 1.00 73.75 166 ILE A CA 1
ATOM 1276 C C . ILE A 1 166 ? -12.347 5.203 14.946 1.00 73.75 166 ILE A C 1
ATOM 1278 O O . ILE A 1 166 ? -13.434 5.235 15.511 1.00 73.75 166 ILE A O 1
ATOM 1282 N N . ALA A 1 167 ? -11.250 4.757 15.568 1.00 70.81 167 ALA A N 1
ATOM 1283 C CA . ALA A 1 167 ? -11.313 4.244 16.940 1.00 70.81 167 ALA A CA 1
ATOM 1284 C C . ALA A 1 167 ? -11.754 5.315 17.951 1.00 70.81 167 ALA A C 1
ATOM 1286 O O . ALA A 1 167 ? -12.604 5.046 18.797 1.00 70.81 167 ALA A O 1
ATOM 1287 N N . ASN A 1 168 ? -11.224 6.538 17.846 1.00 70.56 168 ASN A N 1
ATOM 1288 C CA . ASN A 1 168 ? -11.609 7.625 18.746 1.00 70.56 168 ASN A CA 1
ATOM 1289 C C . ASN A 1 168 ? -13.037 8.123 18.481 1.00 70.56 168 ASN A C 1
ATOM 1291 O O . ASN A 1 168 ? -13.753 8.424 19.433 1.00 70.56 168 ASN A O 1
ATOM 1295 N N . ALA A 1 169 ? -13.455 8.204 17.213 1.00 73.75 169 ALA A N 1
ATOM 1296 C CA . ALA A 1 169 ? -14.810 8.614 16.850 1.00 73.75 169 ALA A CA 1
ATOM 1297 C C . ALA A 1 169 ? -15.856 7.598 17.332 1.00 73.75 169 ALA A C 1
ATOM 1299 O O . ALA A 1 169 ? -16.862 7.989 17.917 1.00 73.75 169 ALA A O 1
ATOM 1300 N N . LEU A 1 170 ? -15.588 6.298 17.159 1.00 70.00 170 LEU A N 1
ATOM 1301 C CA . LEU A 1 170 ? -16.462 5.228 17.643 1.00 70.00 170 LEU A CA 1
ATOM 1302 C C . LEU A 1 170 ? -16.539 5.193 19.173 1.00 70.00 170 LEU A C 1
ATOM 1304 O O . LEU A 1 170 ? -17.622 5.022 19.725 1.00 70.00 170 LEU A O 1
ATOM 1308 N N . ALA A 1 171 ? -15.413 5.386 19.866 1.00 70.38 171 ALA A N 1
ATOM 1309 C CA . ALA A 1 171 ? -15.399 5.434 21.325 1.00 70.38 171 ALA A CA 1
ATOM 1310 C C . ALA A 1 171 ? -16.207 6.620 21.878 1.00 70.38 171 ALA A C 1
ATOM 1312 O O . ALA A 1 171 ? -16.923 6.459 22.862 1.00 70.38 171 ALA A O 1
ATOM 1313 N N . ALA A 1 172 ? -16.116 7.792 21.239 1.00 74.38 172 ALA A N 1
ATOM 1314 C CA . ALA A 1 172 ? -16.883 8.971 21.634 1.00 74.38 172 ALA A CA 1
ATOM 1315 C C . ALA A 1 172 ? -18.389 8.783 21.395 1.00 74.38 172 ALA A C 1
ATOM 1317 O O . ALA A 1 172 ? -19.174 9.021 22.306 1.00 74.38 172 ALA A O 1
ATOM 1318 N N . ALA A 1 173 ? -18.773 8.285 20.215 1.00 75.25 173 ALA A N 1
ATOM 1319 C CA . ALA A 1 173 ? -20.174 8.030 19.882 1.00 75.25 173 ALA A CA 1
ATOM 1320 C C . ALA A 1 173 ? -20.818 6.996 20.824 1.00 75.25 173 ALA A C 1
ATOM 1322 O O . ALA A 1 173 ? -21.952 7.170 21.256 1.00 75.25 173 ALA A O 1
ATOM 1323 N N . ASN A 1 174 ? -20.085 5.941 21.196 1.00 72.19 174 ASN A N 1
ATOM 1324 C CA . ASN A 1 174 ? -20.588 4.946 22.145 1.00 72.19 174 ASN A CA 1
ATOM 1325 C C . ASN A 1 174 ? -20.777 5.505 23.562 1.00 72.19 174 ASN A C 1
ATOM 1327 O O . ASN A 1 174 ? -21.676 5.048 24.262 1.00 72.19 174 ASN A O 1
ATOM 1331 N N . ALA A 1 175 ? -19.934 6.445 23.998 1.00 76.88 175 ALA A N 1
ATOM 1332 C CA . ALA A 1 175 ? -20.055 7.052 25.322 1.00 76.88 175 ALA A CA 1
ATOM 1333 C C . ALA A 1 175 ? -21.304 7.944 25.421 1.00 76.88 175 ALA A C 1
ATOM 1335 O O . ALA A 1 175 ? -22.044 7.845 26.392 1.00 76.88 175 ALA A O 1
ATOM 1336 N N . GLU A 1 176 ? -21.570 8.744 24.387 1.00 80.38 176 GLU A N 1
ATOM 1337 C CA . GLU A 1 176 ? -22.742 9.629 24.317 1.00 80.38 176 GLU A CA 1
ATOM 1338 C C . GLU A 1 176 ? -24.055 8.827 24.334 1.00 80.38 176 GLU A C 1
ATOM 1340 O O . GLU A 1 176 ? -24.946 9.097 25.132 1.00 80.38 176 GLU A O 1
ATOM 1345 N N . LEU A 1 177 ? -24.121 7.731 23.569 1.00 77.56 177 LEU A N 1
ATOM 1346 C CA . LEU A 1 177 ? -25.286 6.838 23.566 1.00 77.56 177 LEU A CA 1
ATOM 1347 C C . LEU A 1 177 ? -25.539 6.143 24.917 1.00 77.56 177 LEU A C 1
ATOM 1349 O O . LEU A 1 177 ? -26.680 5.798 25.225 1.00 77.56 177 LEU A O 1
ATOM 1353 N N . GLN A 1 178 ? -24.493 5.887 25.710 1.00 78.62 178 GLN A N 1
ATOM 1354 C CA . GLN A 1 178 ? -24.652 5.303 27.046 1.00 78.62 178 GLN A CA 1
ATOM 1355 C C . GLN A 1 178 ? -25.209 6.321 28.043 1.00 78.62 178 GLN A C 1
ATOM 1357 O O . GLN A 1 178 ? -26.078 5.957 28.835 1.00 78.62 178 GLN A O 1
ATOM 1362 N N . GLU A 1 179 ? -24.758 7.576 27.976 1.00 81.62 179 GLU A N 1
ATOM 1363 C CA . GLU A 1 179 ? -25.283 8.662 28.811 1.00 81.62 179 GLU A CA 1
ATOM 1364 C C . GLU A 1 179 ? -26.776 8.907 28.527 1.00 81.62 179 GLU A C 1
ATOM 1366 O O . GLU A 1 179 ? -27.576 8.935 29.466 1.00 81.62 179 GLU A O 1
ATOM 1371 N N . ASP A 1 180 ? -27.175 8.954 27.250 1.00 80.56 180 ASP A N 1
ATOM 1372 C CA . ASP A 1 180 ? -28.580 9.120 26.847 1.00 80.56 180 ASP A CA 1
ATOM 1373 C C . ASP A 1 180 ? -29.468 7.967 27.357 1.00 80.56 180 ASP A C 1
ATOM 1375 O O . ASP A 1 180 ? -30.546 8.181 27.921 1.00 80.56 180 ASP A O 1
ATOM 1379 N N . ALA A 1 181 ? -28.997 6.722 27.225 1.00 81.25 181 ALA A N 1
ATOM 1380 C CA . ALA A 1 181 ? -29.740 5.544 27.671 1.00 81.25 181 ALA A CA 1
ATOM 1381 C C . ALA A 1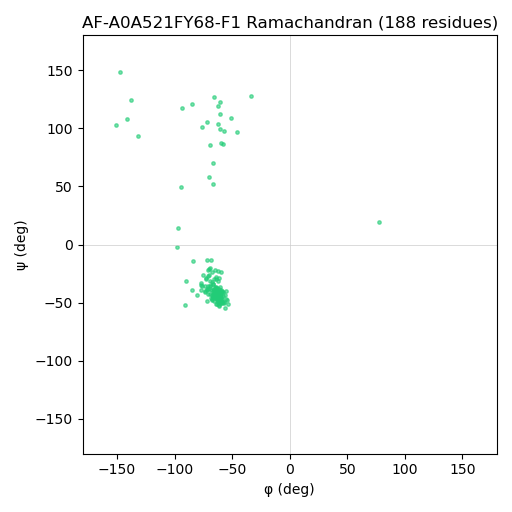 181 ? -29.891 5.467 29.204 1.00 81.25 181 ALA A C 1
ATOM 1383 O O . ALA A 1 181 ? -30.889 4.937 29.710 1.00 81.25 181 ALA A O 1
ATOM 1384 N N . GLU A 1 182 ? -28.906 5.955 29.963 1.00 82.44 182 GLU A N 1
ATOM 1385 C CA . GLU A 1 182 ? -28.995 6.056 31.423 1.00 82.44 182 GLU A CA 1
ATOM 1386 C C . GLU A 1 182 ? -29.958 7.166 31.860 1.00 82.44 182 GLU A C 1
ATOM 1388 O O . GLU A 1 182 ? -30.727 6.972 32.810 1.00 82.44 182 GLU A O 1
ATOM 1393 N N . GLU A 1 183 ? -29.973 8.300 31.156 1.00 81.88 183 GLU A N 1
ATOM 1394 C CA . GLU A 1 183 ? -30.891 9.402 31.441 1.00 81.88 183 GLU A CA 1
ATOM 1395 C C . GLU A 1 183 ? -32.356 9.002 31.200 1.00 81.88 183 GLU A C 1
ATOM 1397 O O . GLU A 1 183 ? -33.217 9.262 32.050 1.00 81.88 183 GLU A O 1
ATOM 1402 N N . ASP A 1 184 ? -32.637 8.289 30.107 1.00 80.62 184 ASP A N 1
ATOM 1403 C CA . ASP A 1 184 ? -33.975 7.774 29.800 1.00 80.62 184 ASP A CA 1
ATOM 1404 C C . ASP A 1 184 ? -34.459 6.756 30.840 1.00 80.62 184 ASP A C 1
ATOM 1406 O O . ASP A 1 184 ? -35.598 6.830 31.315 1.00 80.62 184 ASP A O 1
ATOM 1410 N N . LYS A 1 185 ? -33.583 5.843 31.283 1.00 81.06 185 LYS A N 1
ATOM 1411 C CA . LYS A 1 185 ? -33.902 4.898 32.370 1.00 81.06 185 LYS A CA 1
ATOM 1412 C C . LYS A 1 185 ? -34.208 5.619 33.680 1.00 81.06 185 LYS A C 1
ATOM 1414 O O . LYS A 1 185 ? -35.109 5.202 34.408 1.00 81.06 185 LYS A O 1
ATOM 1419 N N . ARG A 1 186 ? -33.488 6.702 33.979 1.00 77.75 186 ARG A N 1
ATOM 1420 C CA . ARG A 1 186 ? -33.705 7.503 35.188 1.00 77.75 186 ARG A CA 1
ATOM 1421 C C . ARG A 1 186 ? -35.052 8.222 35.148 1.00 77.75 186 ARG A C 1
ATOM 1423 O O . ARG A 1 186 ? -35.773 8.183 36.144 1.00 77.75 186 ARG A O 1
ATOM 1430 N N . LYS A 1 187 ? -35.420 8.807 34.003 1.00 79.50 187 LYS A N 1
ATOM 1431 C CA . LYS A 1 187 ? -36.732 9.447 33.789 1.00 79.50 187 LYS A CA 1
ATOM 1432 C C . LYS A 1 187 ? -37.889 8.455 33.892 1.00 79.50 187 LYS A C 1
ATOM 1434 O O . LYS A 1 187 ? -38.913 8.800 34.459 1.00 79.50 187 LYS A O 1
ATOM 1439 N N . ALA A 1 188 ? -37.716 7.226 33.408 1.00 78.94 188 ALA A N 1
ATOM 1440 C CA . ALA A 1 188 ? -38.741 6.182 33.488 1.00 78.94 188 ALA A CA 1
ATOM 1441 C C . ALA A 1 188 ? -38.960 5.606 34.905 1.00 78.94 188 ALA A C 1
ATOM 1443 O O . ALA A 1 188 ? -39.927 4.879 35.123 1.00 78.94 188 ALA A O 1
ATOM 1444 N N . SER A 1 189 ? -38.056 5.880 35.853 1.00 75.88 189 SER A N 1
ATOM 1445 C CA . SER A 1 189 ? -38.123 5.380 37.238 1.00 75.88 189 SER A CA 1
ATOM 1446 C C . SER A 1 189 ? -38.719 6.365 38.257 1.00 75.88 189 SER A C 1
ATOM 1448 O O . SER A 1 189 ? -38.833 6.011 39.431 1.00 75.88 189 SER A O 1
ATOM 1450 N N . LEU A 1 190 ? -39.075 7.579 37.818 1.00 63.31 190 LEU A N 1
ATOM 1451 C CA . LEU A 1 190 ? -39.723 8.640 38.603 1.00 63.31 190 LEU A CA 1
ATOM 1452 C C . LEU A 1 190 ? -41.208 8.742 38.243 1.00 63.31 190 LEU A C 1
ATOM 1454 O O . LEU A 1 190 ? -41.998 9.018 39.171 1.00 63.31 190 LEU A O 1
#

Sequence (190 aa):
MKILSLLRKEGLSSRFLLILICLVISLFICFCIIALYSYSVSNNSCGVFATLFMVASSSYAVGNILGFLFGIPKTVQSQTNSASIKNDTTYQVNTSLEQISDWLTKMIIGAGLVELKDIVRVLENISANIALDIGNEQSQSIIIASIICFIILGFFVTYLSTRLYIANALAAANAELQEDAEEDKRKASL

Mean predicted aligned error: 10.5 Å

Secondary structure (DSSP, 8-state):
-HHHHHHHHHHHHHHHHHHHHHHHHHHHHHHHHHHHHHHHH-TTHHHHHHHHHHHHHHHHHHHHHHHHHHHSPP--------------------HHHHHHHHHHHHHHHHHHHHSHHHHHHHHHHHHHHHHHHHT-GGGHHHHHHHHHHHHHHHHHHHHHHHHHHHHHHHHHHHHHHHHHHHHHHHHTT-

Foldseek 3Di:
DVVVVVVVVCVVVVVLVVVLVVLVVVVVVLLVVQLVVLVPQDPVSVVSSVLLVVLLVVLLVLLQVLLLLLQADDPPPPPPDDPDDDPDPLVPPPCVSVVVSVVVVVVCVVCCVVCVVVVVVVLQVVLCVSCVVSVHNVCSVVSSVSSVSSSNSSNVSNSSVSNPVVVVVVVVVSVVVVVVVVVVVVVVVD

Solvent-accessible surface area (backbone atoms only — not comparable to full-atom values): 10289 Å² total; per-residue (Å²): 119,72,65,64,59,48,53,65,53,40,63,59,50,49,57,48,50,50,51,52,49,52,51,53,50,51,52,53,50,53,53,50,50,48,52,53,48,20,62,72,75,42,95,58,28,67,59,49,34,51,52,53,50,53,49,33,52,52,26,22,51,55,11,28,54,52,10,38,51,75,13,57,70,74,80,79,72,76,84,70,90,67,95,67,97,68,96,64,89,66,84,67,73,69,54,65,60,49,52,52,34,54,54,48,50,52,49,50,53,52,50,49,67,74,43,44,66,58,55,51,51,51,50,52,51,54,23,46,54,52,11,57,74,70,72,37,72,80,43,23,64,56,46,48,52,41,38,55,49,27,22,52,50,22,19,52,58,31,19,55,46,36,43,50,53,52,43,51,52,51,54,51,55,55,51,54,56,50,53,53,54,50,52,53,53,54,62,75,75,111

pLDDT: mean 79.52, std 17.22, range [32.5, 96.69]

Organism: NCBI:txid2005002

Nearest PDB structures (foldseek):
  8auw-assembly1_D  TM=3.326E-01  e=3.278E+00  Homo sapiens